Protein AF-A0A812CTC8-F1 (afdb_monomer)

Solvent-accessible surface area (backbone atoms only — not comparable to full-atom values): 14534 Å² total; per-residue (Å²): 87,67,47,78,73,48,78,62,61,72,60,51,33,52,57,35,31,70,71,44,44,51,48,52,54,47,42,40,74,77,42,95,53,76,57,67,51,60,51,46,35,49,44,57,45,42,65,71,74,38,80,86,65,84,64,58,61,77,61,90,59,53,68,77,74,47,63,86,86,38,80,58,50,50,64,77,79,64,77,86,55,58,88,81,50,91,48,70,45,55,47,51,48,43,54,50,51,54,37,49,36,60,76,50,72,71,51,62,34,60,45,81,42,51,91,49,71,69,41,53,62,62,32,35,43,35,36,21,44,85,89,63,47,72,41,54,38,80,81,71,50,78,71,92,69,82,89,72,99,52,76,69,60,54,55,56,48,46,51,49,48,45,24,71,75,67,75,45,68,67,49,41,31,35,43,40,77,35,38,72,91,45,40,47,81,42,82,33,79,91,76,74,40,80,41,77,44,70,36,41,67,57,51,34,51,51,56,52,41,43,74,72,62,28,50,74,38,79,43,49,60,90,71,63,55,77,73,79,56,33,47,58,49,49,50,44,55,70,56,56,71,67,81,69,132

InterPro domains:
  IPR013579 FAST kinase-like protein, subdomain 2 [PF08368] (36-136)
  IPR013584 RAP domain [PF08373] (178-235)
  IPR013584 RAP domain [PS51286] (173-236)
  IPR013584 RAP domain [SM00952] (175-237)

Foldseek 3Di:
DLLVLDDDLVVLLVCQPPVNVVVQVVCVVVHVDHCLLVLVLSQLSCVLSPVPRPHGHDDLCSVVPDDPPDPQFADFQDLPCLPVDPALQSVVVNVLVVLVCVVVVNAQQKDWACPPRSDNDTWIKWKAWPVLDGDHPVQQDDDCDDDDSDPLVSNVVSQVVCCVVVVIHIAIATEDEDEPVQWDWDADVVVNGTDTHGGSVVVSVVVSCVSSRHDYQYHYSVPQDDDPVNSVVCCCRSRVVPPDD

Structure (mmCIF, N/CA/C/O backbone):
data_AF-A0A812CTC8-F1
#
_entry.id   AF-A0A812CTC8-F1
#
loop_
_atom_site.group_PDB
_atom_site.id
_atom_site.type_symbol
_atom_site.label_atom_id
_atom_site.label_alt_id
_atom_site.label_comp_id
_atom_site.label_asym_id
_atom_site.label_entity_id
_atom_site.label_seq_id
_atom_site.pdbx_PDB_ins_code
_atom_site.Cartn_x
_atom_site.Cartn_y
_atom_site.Cartn_z
_atom_site.occupancy
_atom_site.B_iso_or_equiv
_atom_site.auth_seq_id
_atom_site.auth_comp_id
_atom_site.auth_asym_id
_atom_site.auth_atom_id
_atom_site.pdbx_PDB_model_num
ATOM 1 N N . MET A 1 1 ? 5.177 5.837 -15.139 1.00 77.88 1 MET A N 1
ATOM 2 C CA . MET A 1 1 ? 4.303 4.827 -15.772 1.00 77.88 1 MET A CA 1
ATOM 3 C C . MET A 1 1 ? 3.334 4.243 -14.757 1.00 77.88 1 MET A C 1
ATOM 5 O O . MET A 1 1 ? 2.180 4.653 -14.774 1.00 77.88 1 MET A O 1
ATOM 9 N N . SER A 1 2 ? 3.797 3.472 -13.767 1.00 84.50 2 SER A N 1
ATOM 10 C CA . SER A 1 2 ? 2.905 2.887 -12.748 1.00 84.50 2 SER A CA 1
ATOM 11 C C . SER A 1 2 ? 2.069 3.915 -11.974 1.00 84.50 2 SER A C 1
ATOM 13 O O . SER A 1 2 ? 0.887 3.700 -11.735 1.00 84.50 2 SER A O 1
ATOM 15 N N . PHE A 1 3 ? 2.650 5.081 -11.661 1.00 88.75 3 PHE A N 1
ATOM 16 C CA . PHE A 1 3 ? 1.981 6.152 -10.901 1.00 88.75 3 PHE A CA 1
ATOM 17 C C . PHE A 1 3 ? 0.711 6.708 -11.536 1.00 88.75 3 PHE A C 1
ATOM 19 O O . PHE A 1 3 ? -0.163 7.188 -10.824 1.00 88.75 3 PHE A O 1
ATOM 26 N N . ILE A 1 4 ? 0.614 6.616 -12.857 1.00 88.25 4 ILE A N 1
ATOM 27 C CA . ILE A 1 4 ? -0.530 7.086 -13.639 1.00 88.25 4 ILE A CA 1
ATOM 28 C C . ILE A 1 4 ? -1.333 5.919 -14.231 1.00 88.25 4 ILE A C 1
ATOM 30 O O . ILE A 1 4 ? -2.242 6.147 -15.015 1.00 88.25 4 ILE A O 1
ATOM 34 N N . GLY A 1 5 ? -0.997 4.671 -13.874 1.00 89.19 5 GLY A N 1
ATOM 35 C CA . GLY A 1 5 ? -1.674 3.473 -14.380 1.00 89.19 5 GLY A CA 1
ATOM 36 C C . GLY A 1 5 ? -1.477 3.224 -15.878 1.00 89.19 5 GLY A C 1
ATOM 37 O O . GLY A 1 5 ? -2.286 2.531 -16.484 1.00 89.19 5 GLY A O 1
ATOM 38 N N . LEU A 1 6 ? -0.430 3.793 -16.487 1.00 92.62 6 LEU A N 1
ATOM 39 C CA . LEU A 1 6 ? -0.135 3.607 -17.907 1.00 92.62 6 LEU A CA 1
ATOM 40 C C . LEU A 1 6 ? 1.042 2.659 -18.084 1.00 92.62 6 LEU A C 1
ATOM 42 O O . LEU A 1 6 ? 2.139 2.926 -17.584 1.00 92.62 6 LEU A O 1
ATOM 46 N N . TYR A 1 7 ? 0.804 1.596 -18.850 1.00 93.94 7 TYR A N 1
ATOM 47 C CA . TYR A 1 7 ? 1.735 0.496 -19.072 1.00 93.94 7 TYR A CA 1
ATOM 48 C C . TYR A 1 7 ? 1.893 0.204 -20.576 1.00 93.94 7 TYR A C 1
ATOM 50 O O . TYR A 1 7 ? 1.317 -0.755 -21.081 1.00 93.94 7 TYR A O 1
ATOM 58 N N . PRO A 1 8 ? 2.646 1.029 -21.329 1.00 94.50 8 PRO A N 1
ATOM 59 C CA . PRO A 1 8 ? 2.890 0.791 -22.747 1.00 94.50 8 PRO A CA 1
ATOM 60 C C . PRO A 1 8 ? 3.688 -0.501 -22.949 1.00 94.50 8 PRO A C 1
ATOM 62 O O . PRO A 1 8 ? 4.864 -0.578 -22.585 1.00 94.50 8 PRO A O 1
ATOM 65 N N . GLU A 1 9 ? 3.059 -1.500 -23.565 1.00 93.31 9 GLU A N 1
ATOM 66 C CA . GLU A 1 9 ? 3.598 -2.858 -23.703 1.00 93.31 9 GLU A CA 1
ATOM 67 C C . GLU A 1 9 ? 4.992 -2.889 -24.338 1.00 93.31 9 GLU A C 1
ATOM 69 O O . GLU A 1 9 ? 5.910 -3.494 -23.788 1.00 93.31 9 GLU A O 1
ATOM 74 N N . LYS A 1 10 ? 5.187 -2.164 -25.448 1.00 93.88 10 LYS A N 1
ATOM 75 C CA . LYS A 1 10 ? 6.482 -2.095 -26.148 1.00 93.88 10 LYS A CA 1
ATOM 76 C C . LYS A 1 10 ? 7.607 -1.593 -25.244 1.00 93.88 10 LYS A C 1
ATOM 78 O O . LYS A 1 10 ? 8.720 -2.106 -25.301 1.00 93.88 10 LYS A O 1
ATOM 83 N N . LEU A 1 11 ? 7.319 -0.594 -24.410 1.00 94.62 11 LEU A N 1
ATOM 84 C CA . LEU A 1 11 ? 8.314 -0.000 -23.523 1.00 94.62 11 LEU A CA 1
ATOM 85 C C . LEU A 1 11 ? 8.619 -0.925 -22.342 1.00 94.62 11 LEU A C 1
ATOM 87 O O . LEU A 1 11 ? 9.779 -1.093 -21.987 1.00 94.62 11 LEU A O 1
ATOM 91 N N . ILE A 1 12 ? 7.596 -1.557 -21.766 1.00 95.12 12 ILE A N 1
ATOM 92 C CA . ILE A 1 12 ? 7.762 -2.526 -20.674 1.00 95.12 12 ILE A CA 1
ATOM 93 C C . ILE A 1 12 ? 8.559 -3.739 -21.149 1.00 95.12 12 ILE A C 1
ATOM 95 O O . ILE A 1 12 ? 9.533 -4.120 -20.501 1.00 95.12 12 ILE A O 1
ATOM 99 N N . SER A 1 13 ? 8.194 -4.289 -22.309 1.00 95.00 13 SER 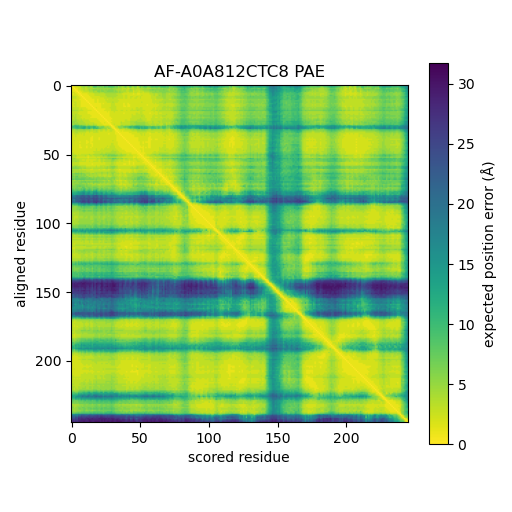A N 1
ATOM 100 C CA . SER A 1 13 ? 8.914 -5.397 -22.933 1.00 95.00 13 SER A CA 1
ATOM 101 C C . SER A 1 13 ? 10.375 -5.032 -23.169 1.00 95.00 13 SER A C 1
ATOM 103 O O . SER A 1 13 ? 11.256 -5.801 -22.794 1.00 95.00 13 SER A O 1
ATOM 105 N N . HIS A 1 14 ? 10.652 -3.832 -23.684 1.00 95.56 14 HIS A N 1
ATOM 106 C CA . HIS A 1 14 ? 12.022 -3.369 -23.871 1.00 95.56 14 HIS A CA 1
ATOM 107 C C . HIS A 1 14 ? 12.800 -3.215 -22.552 1.00 95.56 14 HIS A C 1
ATOM 109 O O . HIS A 1 14 ? 13.967 -3.597 -22.491 1.00 95.56 14 HIS A O 1
ATOM 115 N N . ILE A 1 15 ? 12.175 -2.699 -21.486 1.00 95.81 15 ILE A N 1
ATOM 116 C CA . ILE A 1 15 ? 12.818 -2.529 -20.169 1.00 95.81 15 ILE A CA 1
ATOM 117 C C . ILE A 1 15 ? 13.252 -3.878 -19.580 1.00 95.81 15 ILE A C 1
ATOM 119 O O . ILE A 1 15 ? 14.353 -3.977 -19.037 1.00 95.81 15 ILE A O 1
ATOM 123 N N . PHE A 1 16 ? 12.412 -4.909 -19.694 1.00 95.88 16 PHE A N 1
ATOM 124 C CA . PHE A 1 16 ? 12.681 -6.234 -19.124 1.00 95.88 16 PHE A CA 1
ATOM 125 C C . PHE A 1 16 ? 13.427 -7.190 -20.065 1.00 95.88 16 PHE A C 1
ATOM 127 O O . PHE A 1 16 ? 13.664 -8.342 -19.700 1.00 95.88 16 PHE A O 1
ATOM 134 N N . GLN A 1 17 ? 13.836 -6.740 -21.254 1.00 95.50 17 GLN A N 1
ATOM 135 C CA . GLN A 1 17 ? 14.710 -7.533 -22.117 1.00 95.50 17 GLN A CA 1
ATOM 136 C C . GLN A 1 17 ? 16.055 -7.810 -21.421 1.00 95.50 17 GLN A C 1
ATOM 138 O O . GLN A 1 17 ? 16.636 -6.895 -20.829 1.00 95.50 17 GLN A O 1
ATOM 143 N N . PRO A 1 18 ? 16.615 -9.031 -21.539 1.00 94.56 18 PRO A N 1
ATOM 144 C CA . PRO A 1 18 ? 17.891 -9.379 -20.907 1.00 94.56 18 PRO A CA 1
ATOM 145 C C . PRO A 1 18 ? 19.047 -8.432 -21.266 1.00 94.56 18 PRO A C 1
ATOM 147 O O . PRO A 1 18 ? 19.878 -8.115 -20.418 1.00 94.56 18 PRO A O 1
ATOM 150 N N . THR A 1 19 ? 19.079 -7.935 -22.505 1.00 95.56 19 THR A N 1
ATOM 151 C CA . THR A 1 19 ? 20.074 -6.965 -22.993 1.00 95.56 19 THR A CA 1
ATOM 152 C C . THR A 1 19 ? 19.971 -5.612 -22.280 1.00 95.56 19 THR A C 1
ATOM 154 O O . THR A 1 19 ? 20.986 -5.026 -21.889 1.00 95.56 19 THR A O 1
ATOM 157 N N . THR A 1 20 ? 18.750 -5.127 -22.056 1.00 95.56 20 THR A N 1
ATOM 158 C CA . THR A 1 20 ? 18.480 -3.883 -21.325 1.00 95.56 20 THR A CA 1
ATOM 159 C C . THR A 1 20 ? 18.790 -4.039 -19.837 1.00 95.56 20 THR A C 1
ATOM 161 O O . THR A 1 20 ? 19.457 -3.184 -19.254 1.00 95.56 20 THR A O 1
ATOM 164 N N . LEU A 1 21 ? 18.404 -5.165 -19.227 1.00 95.00 21 LEU A N 1
ATOM 165 C CA . LEU A 1 21 ? 18.737 -5.476 -17.832 1.00 95.00 21 LEU A CA 1
ATOM 166 C C . LEU A 1 21 ? 20.254 -5.542 -17.600 1.00 95.00 21 LEU A C 1
ATOM 168 O O . LEU A 1 21 ? 20.752 -4.948 -16.643 1.00 95.00 21 LEU A O 1
ATOM 172 N N . ALA A 1 22 ? 21.006 -6.165 -18.513 1.00 93.88 22 ALA A N 1
ATOM 173 C CA . ALA A 1 22 ? 22.469 -6.184 -18.455 1.00 93.88 22 ALA A CA 1
ATOM 174 C C . ALA A 1 22 ? 23.075 -4.770 -18.538 1.00 93.88 22 ALA A C 1
ATOM 176 O O . ALA A 1 22 ? 24.087 -4.480 -17.893 1.00 93.88 22 ALA A O 1
ATOM 177 N N . SER A 1 23 ? 22.433 -3.869 -19.287 1.00 93.75 23 SER A N 1
ATOM 178 C CA . SER A 1 23 ? 22.836 -2.464 -19.379 1.00 93.75 23 SER A CA 1
ATOM 179 C C . SER A 1 23 ? 22.589 -1.718 -18.062 1.00 93.75 23 SER A C 1
ATOM 181 O O . SER A 1 23 ? 23.467 -0.979 -17.619 1.00 93.75 23 SER A O 1
ATOM 183 N N . PHE A 1 24 ? 21.464 -1.960 -17.377 1.00 93.44 24 PHE A N 1
ATOM 184 C CA . PHE A 1 24 ? 21.232 -1.429 -16.025 1.00 93.44 24 PHE A CA 1
ATOM 185 C C . PHE A 1 24 ? 22.253 -1.955 -15.009 1.00 93.44 24 PHE A C 1
ATOM 187 O O . PHE A 1 24 ? 22.745 -1.186 -14.184 1.00 93.44 24 PHE A O 1
ATOM 194 N N . ASP A 1 25 ? 22.630 -3.232 -15.090 1.00 91.38 25 ASP A N 1
ATOM 195 C CA . ASP A 1 25 ? 23.678 -3.794 -14.235 1.00 91.38 25 ASP A CA 1
ATOM 196 C C . ASP A 1 25 ? 25.059 -3.189 -14.512 1.00 91.38 25 ASP A C 1
ATOM 198 O O . ASP A 1 25 ? 25.821 -2.931 -13.576 1.00 91.38 25 ASP A O 1
ATOM 202 N N . SER A 1 26 ? 25.384 -2.937 -15.782 1.00 92.12 26 SER A N 1
ATOM 203 C CA . SER A 1 26 ? 26.605 -2.227 -16.174 1.00 92.12 26 SER A CA 1
ATOM 204 C C . SER A 1 26 ? 26.608 -0.797 -15.632 1.00 92.12 26 SER A C 1
ATOM 206 O O . SER A 1 26 ? 27.579 -0.384 -14.996 1.00 92.12 26 SER A O 1
ATOM 208 N N . LEU A 1 27 ? 25.500 -0.062 -15.787 1.00 92.50 27 LEU A N 1
ATOM 209 C CA . LEU A 1 27 ? 25.344 1.282 -15.226 1.00 92.50 27 LEU A CA 1
ATOM 210 C C . LEU A 1 27 ? 25.495 1.275 -13.706 1.00 92.50 27 LEU A C 1
ATOM 212 O O . LEU A 1 27 ? 26.193 2.130 -13.177 1.00 92.50 27 LEU A O 1
ATOM 216 N N . ARG A 1 28 ? 24.932 0.295 -13.001 1.00 90.81 28 ARG A N 1
ATOM 217 C CA . ARG A 1 28 ? 25.082 0.176 -11.544 1.00 90.81 28 ARG A CA 1
ATOM 218 C C . ARG A 1 28 ? 26.525 -0.060 -11.099 1.00 90.81 28 ARG A C 1
ATOM 220 O O . ARG A 1 28 ? 26.914 0.387 -10.026 1.00 90.81 28 ARG A O 1
ATOM 227 N N . LYS A 1 29 ? 27.316 -0.794 -11.886 1.00 89.38 29 LYS A N 1
ATOM 228 C CA . LYS A 1 29 ? 28.733 -1.062 -11.583 1.00 89.38 29 LYS A CA 1
ATOM 229 C C . LYS A 1 29 ? 29.633 0.122 -11.934 1.00 89.38 29 LYS A C 1
ATOM 231 O O . LYS A 1 29 ? 30.581 0.397 -11.208 1.00 89.38 29 LYS A O 1
ATOM 236 N N . ASN A 1 30 ? 29.328 0.802 -13.038 1.00 91.75 30 ASN A N 1
ATOM 237 C CA . ASN A 1 30 ? 30.173 1.846 -13.620 1.00 91.75 30 ASN A CA 1
ATOM 238 C C . ASN A 1 30 ? 29.746 3.271 -13.222 1.00 91.75 30 ASN A C 1
ATOM 240 O O . ASN A 1 30 ? 30.480 4.226 -13.460 1.00 91.75 30 ASN A O 1
ATOM 244 N N . SER A 1 31 ? 28.566 3.434 -12.622 1.00 87.56 31 SER A N 1
ATOM 245 C CA . SER A 1 31 ? 28.008 4.708 -12.164 1.00 87.56 31 SER A CA 1
ATOM 246 C C . SER A 1 31 ? 27.388 4.562 -10.770 1.00 87.56 31 SER A C 1
ATOM 248 O O . SER A 1 31 ? 27.270 3.463 -10.238 1.00 87.56 31 SER A O 1
ATOM 250 N N . ARG A 1 32 ? 26.955 5.675 -10.167 1.00 84.06 32 ARG A N 1
ATOM 251 C CA . ARG A 1 32 ? 26.218 5.670 -8.887 1.00 84.06 32 ARG A CA 1
ATOM 252 C C . ARG A 1 32 ? 24.705 5.453 -9.052 1.00 84.06 32 ARG A C 1
ATOM 254 O O . ARG A 1 32 ? 23.963 5.681 -8.102 1.00 84.06 32 ARG A O 1
ATOM 261 N N . LEU A 1 33 ? 24.237 5.078 -10.245 1.00 89.00 33 LEU A N 1
ATOM 262 C CA . LEU A 1 33 ? 22.815 4.888 -10.532 1.00 89.00 33 LEU A CA 1
ATOM 263 C C . LEU A 1 33 ? 22.393 3.448 -10.234 1.00 89.00 33 LEU A C 1
ATOM 265 O O . LEU A 1 33 ? 22.914 2.510 -10.830 1.00 89.00 33 LEU A O 1
ATOM 269 N N . ASP A 1 34 ? 21.416 3.278 -9.349 1.00 90.25 34 ASP A N 1
ATOM 270 C CA . ASP A 1 34 ? 20.831 1.980 -9.023 1.00 90.25 34 ASP A CA 1
ATOM 271 C C . ASP A 1 34 ? 19.323 2.018 -9.270 1.00 90.25 34 ASP A C 1
ATOM 273 O O . ASP A 1 34 ? 18.598 2.728 -8.584 1.00 90.25 34 ASP A O 1
ATOM 277 N N . PHE A 1 35 ? 18.865 1.257 -10.265 1.00 92.38 35 PHE A N 1
ATOM 278 C CA . PHE A 1 35 ? 17.455 1.189 -10.658 1.00 92.38 35 PHE A CA 1
ATOM 279 C C . PHE A 1 35 ? 16.739 -0.042 -10.102 1.00 92.38 35 PHE A C 1
ATOM 281 O O . PHE A 1 35 ? 15.612 -0.336 -10.501 1.00 92.38 35 PHE A O 1
ATOM 288 N N . ARG A 1 36 ? 17.372 -0.824 -9.216 1.00 92.88 36 ARG A N 1
ATOM 289 C CA . ARG A 1 36 ? 16.789 -2.090 -8.744 1.00 92.88 36 ARG A CA 1
ATOM 290 C C . ARG A 1 36 ? 15.439 -1.891 -8.061 1.00 92.88 36 ARG A C 1
ATOM 292 O O . ARG A 1 36 ? 14.550 -2.723 -8.230 1.00 92.88 36 ARG A O 1
ATOM 299 N N . ARG A 1 37 ? 15.271 -0.791 -7.323 1.00 92.50 37 ARG A N 1
ATOM 300 C CA . ARG A 1 37 ? 14.004 -0.448 -6.665 1.00 92.50 37 ARG A CA 1
ATOM 301 C C . ARG A 1 37 ? 12.917 -0.131 -7.691 1.00 92.50 37 ARG A C 1
ATOM 303 O O . ARG A 1 37 ? 11.824 -0.679 -7.605 1.00 92.50 37 ARG A O 1
ATOM 310 N N . GLU A 1 38 ? 13.220 0.718 -8.664 1.00 93.12 38 GLU A N 1
ATOM 311 C CA . GLU A 1 38 ? 12.293 1.156 -9.709 1.00 93.12 38 GLU A CA 1
ATOM 312 C C . GLU A 1 38 ? 11.899 -0.009 -10.621 1.00 93.12 38 GLU A C 1
ATOM 314 O O . GLU A 1 38 ? 10.721 -0.163 -10.945 1.00 93.12 38 GLU A O 1
ATOM 319 N N . LEU A 1 39 ? 12.864 -0.860 -10.982 1.00 95.00 39 LEU A N 1
ATOM 320 C CA . LEU A 1 39 ? 12.635 -2.076 -11.760 1.00 95.00 39 LEU A CA 1
ATOM 321 C C . LEU A 1 39 ? 11.732 -3.050 -11.008 1.00 95.00 39 LEU A C 1
ATOM 323 O O . LEU A 1 39 ? 10.782 -3.566 -11.592 1.00 95.00 39 LEU A O 1
ATOM 327 N N . PHE A 1 40 ? 11.987 -3.275 -9.716 1.00 94.88 40 PHE A N 1
ATOM 328 C CA . PHE A 1 40 ? 11.139 -4.139 -8.899 1.00 94.88 40 PHE A CA 1
ATOM 329 C C . PHE A 1 40 ? 9.725 -3.584 -8.766 1.00 94.88 40 PHE A C 1
ATOM 331 O O . PHE A 1 40 ? 8.748 -4.303 -8.961 1.00 94.88 40 PHE A O 1
ATOM 338 N N . GLN A 1 41 ? 9.606 -2.281 -8.521 1.00 93.88 41 GLN A N 1
ATOM 339 C CA . GLN A 1 41 ? 8.315 -1.619 -8.446 1.00 93.88 41 GLN A CA 1
ATOM 340 C C . GLN A 1 41 ? 7.539 -1.727 -9.760 1.00 93.88 41 GLN A C 1
ATOM 342 O O . GLN A 1 41 ? 6.334 -1.986 -9.734 1.00 93.88 41 GLN A O 1
ATOM 347 N N . LEU A 1 42 ? 8.205 -1.550 -10.903 1.00 95.19 42 LEU A N 1
ATOM 348 C CA . LEU A 1 42 ? 7.585 -1.730 -12.212 1.00 95.19 42 LEU A CA 1
ATOM 349 C C . LEU A 1 42 ? 7.171 -3.189 -12.433 1.00 95.19 42 LEU A C 1
ATOM 351 O O . LEU A 1 42 ? 6.040 -3.413 -12.848 1.00 95.19 42 LEU A O 1
ATOM 355 N N . ASN A 1 43 ? 8.035 -4.155 -12.111 1.00 95.44 43 ASN A N 1
ATOM 356 C CA . ASN A 1 43 ? 7.774 -5.589 -12.270 1.00 95.44 43 ASN A CA 1
ATOM 357 C C . ASN A 1 43 ? 6.504 -6.013 -11.531 1.00 95.44 43 ASN A C 1
ATOM 359 O O . ASN A 1 43 ? 5.582 -6.547 -12.146 1.00 95.44 43 ASN A O 1
ATOM 363 N N . GLU A 1 44 ? 6.424 -5.705 -10.236 1.00 94.31 44 GLU A N 1
ATOM 364 C CA . GLU A 1 44 ? 5.256 -6.044 -9.418 1.00 94.31 44 GLU A CA 1
ATOM 365 C C . GLU A 1 44 ? 4.001 -5.299 -9.878 1.00 94.31 44 GLU A C 1
ATOM 367 O O . GLU A 1 44 ? 2.905 -5.860 -9.890 1.00 94.31 44 GLU A O 1
ATOM 372 N N . SER A 1 45 ? 4.153 -4.043 -10.309 1.00 94.88 45 SER A N 1
ATOM 373 C CA . SER A 1 45 ? 3.026 -3.265 -10.822 1.00 94.88 45 SER A CA 1
ATOM 374 C C . SER A 1 45 ? 2.468 -3.848 -12.120 1.00 94.88 45 SER A C 1
ATOM 376 O O . SER A 1 45 ? 1.254 -3.931 -12.256 1.00 94.88 45 SER A O 1
ATOM 378 N N . VAL A 1 46 ? 3.320 -4.281 -13.056 1.00 95.12 46 VAL A N 1
ATOM 379 C CA . VAL A 1 46 ? 2.882 -4.904 -14.317 1.00 95.12 46 VAL A CA 1
ATOM 380 C C . VAL A 1 46 ? 2.221 -6.251 -14.045 1.00 95.12 46 VAL A C 1
ATOM 382 O O . VAL A 1 46 ? 1.128 -6.483 -14.547 1.00 95.12 46 VAL A O 1
ATOM 385 N N . ARG A 1 47 ? 2.813 -7.097 -13.187 1.00 93.25 47 ARG A N 1
ATOM 386 C CA . ARG A 1 47 ? 2.223 -8.394 -12.801 1.00 93.25 47 ARG A CA 1
ATOM 387 C C . ARG A 1 47 ? 0.813 -8.250 -12.232 1.00 93.25 47 ARG A C 1
ATOM 389 O O . ARG A 1 47 ? -0.041 -9.092 -12.482 1.00 93.25 47 ARG A O 1
ATOM 396 N N . LEU A 1 48 ? 0.577 -7.195 -11.455 1.00 93.19 48 LEU A N 1
ATOM 397 C CA . LEU A 1 48 ? -0.706 -6.962 -10.802 1.00 93.19 48 LEU A CA 1
ATOM 398 C C . LEU A 1 48 ? -1.703 -6.197 -11.681 1.00 93.19 48 LEU A C 1
ATOM 400 O O . LEU A 1 48 ? -2.909 -6.433 -11.611 1.00 93.19 48 LEU A O 1
ATOM 404 N N . GLU A 1 49 ? -1.234 -5.225 -12.462 1.00 93.69 49 GLU A N 1
ATOM 405 C CA . GLU A 1 49 ? -2.114 -4.317 -13.194 1.00 93.69 49 GLU A CA 1
ATOM 406 C C . GLU A 1 49 ? -2.364 -4.725 -14.647 1.00 93.69 49 GLU A C 1
ATOM 408 O O . GLU A 1 49 ? -3.395 -4.311 -15.183 1.00 93.6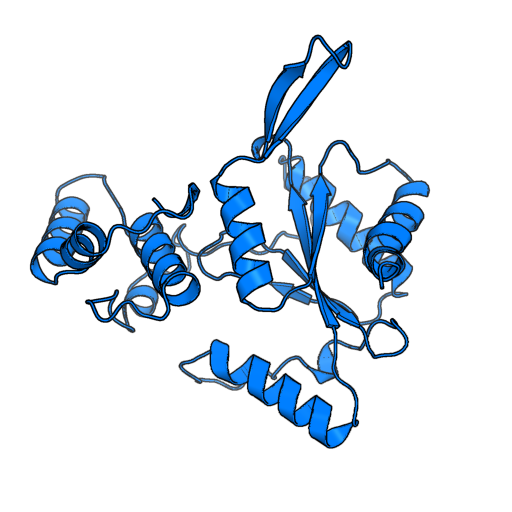9 49 GLU A O 1
ATOM 413 N N . CYS A 1 50 ? -1.495 -5.552 -15.234 1.00 93.69 50 CYS A N 1
ATOM 414 C CA . CYS A 1 50 ? -1.528 -5.996 -16.627 1.00 93.69 50 CYS A CA 1
ATOM 415 C C . CYS A 1 50 ? -1.520 -7.536 -16.709 1.00 93.69 50 CYS A C 1
ATOM 417 O O . CYS A 1 50 ? -0.491 -8.117 -17.055 1.00 93.69 50 CYS A O 1
ATOM 419 N N . PRO A 1 51 ? -2.644 -8.210 -16.400 1.00 91.06 51 PRO A N 1
ATOM 420 C CA . PRO A 1 51 ? -2.715 -9.675 -16.419 1.00 91.06 51 PRO A CA 1
ATOM 421 C C . PRO A 1 51 ? -2.458 -10.276 -17.809 1.00 91.06 51 PRO A C 1
ATOM 423 O O . PRO A 1 51 ? -1.953 -11.388 -17.903 1.00 91.06 51 PRO A O 1
ATOM 426 N N . ASP A 1 52 ? -2.745 -9.525 -18.874 1.00 92.94 52 ASP A N 1
ATOM 427 C CA . ASP A 1 52 ? -2.588 -9.975 -20.263 1.00 92.94 52 ASP A CA 1
ATOM 428 C C . ASP A 1 52 ? -1.168 -9.765 -20.823 1.00 92.94 52 ASP A C 1
ATOM 430 O O . ASP A 1 52 ? -0.894 -10.089 -21.980 1.00 92.94 52 ASP A O 1
ATOM 434 N N . TYR A 1 53 ? -0.252 -9.181 -20.042 1.00 94.38 53 TYR A N 1
ATOM 435 C CA . TYR A 1 53 ? 1.114 -8.934 -20.497 1.00 94.38 53 TYR A CA 1
ATOM 436 C C . TYR A 1 53 ? 1.924 -10.239 -20.527 1.00 94.38 53 TYR A C 1
ATOM 438 O O . TYR A 1 53 ? 2.200 -10.842 -19.492 1.00 94.38 53 TYR A O 1
ATOM 446 N N . ASN A 1 54 ? 2.371 -10.621 -21.726 1.00 92.56 54 ASN A N 1
ATOM 447 C CA . ASN A 1 54 ? 3.094 -11.873 -21.986 1.00 92.56 54 ASN A CA 1
ATOM 448 C C . ASN A 1 54 ? 4.604 -11.678 -22.229 1.00 92.56 54 ASN A C 1
ATOM 450 O O . ASN A 1 54 ? 5.282 -12.580 -22.721 1.00 92.56 54 ASN A O 1
ATOM 454 N N . GLY A 1 55 ? 5.135 -10.485 -21.954 1.00 92.56 55 GLY A N 1
ATOM 455 C CA . GLY A 1 55 ? 6.551 -10.186 -22.159 1.00 92.56 55 GLY A CA 1
ATOM 456 C C . GLY A 1 55 ? 7.450 -10.647 -21.008 1.00 92.56 55 GLY A C 1
ATOM 457 O O . GLY A 1 55 ? 7.025 -11.301 -20.058 1.00 92.56 55 GLY A O 1
ATOM 458 N N . CYS A 1 56 ? 8.728 -10.272 -21.081 1.00 93.31 56 CYS A N 1
ATOM 459 C CA . CYS A 1 56 ? 9.703 -10.591 -20.040 1.00 93.31 56 CYS A CA 1
ATOM 460 C C . CYS A 1 56 ? 9.410 -9.847 -18.727 1.00 93.31 56 CYS A C 1
ATOM 462 O O . CYS A 1 56 ? 8.867 -8.738 -18.731 1.00 93.31 56 CYS A O 1
ATOM 464 N N . PHE A 1 57 ? 9.848 -10.452 -17.623 1.00 94.94 57 PHE A N 1
ATOM 465 C CA . PHE A 1 57 ? 9.816 -9.917 -16.262 1.00 94.94 57 PHE A CA 1
ATOM 466 C C . PHE A 1 57 ? 11.209 -10.002 -15.629 1.00 94.94 57 PHE A C 1
ATOM 468 O O . PHE A 1 57 ? 12.134 -10.578 -16.208 1.00 94.94 57 PHE A O 1
ATOM 475 N N . LEU A 1 58 ? 11.362 -9.454 -14.421 1.00 94.62 58 LEU A N 1
ATOM 476 C CA . LEU A 1 58 ? 12.569 -9.687 -13.633 1.00 94.62 58 LEU A CA 1
ATOM 477 C C . LEU A 1 58 ? 12.730 -11.181 -13.296 1.00 94.62 58 LEU A C 1
ATOM 479 O O . LEU A 1 58 ? 11.727 -11.847 -13.028 1.00 94.62 58 LEU A O 1
ATOM 483 N N . PRO A 1 59 ? 13.976 -11.691 -13.251 1.00 91.88 59 PRO A N 1
ATOM 484 C CA . PRO A 1 59 ? 14.259 -13.057 -12.816 1.00 91.88 59 PRO A CA 1
ATOM 485 C C . PRO A 1 59 ? 13.766 -13.338 -11.390 1.00 91.88 59 PRO A C 1
ATOM 487 O O . PRO A 1 59 ? 13.892 -12.488 -10.509 1.00 91.88 59 PRO A O 1
ATOM 490 N N . ASP A 1 60 ? 13.313 -14.562 -11.112 1.00 87.75 60 ASP A N 1
ATOM 491 C CA . ASP A 1 60 ? 12.773 -14.930 -9.788 1.00 87.75 60 ASP A CA 1
ATOM 492 C C . ASP A 1 60 ? 13.821 -14.862 -8.659 1.00 87.75 60 ASP A C 1
ATOM 494 O O . ASP A 1 60 ? 13.507 -14.678 -7.481 1.00 87.75 60 ASP A O 1
ATOM 498 N N . ASN A 1 61 ? 15.107 -14.963 -9.003 1.00 88.25 61 ASN A N 1
ATOM 499 C CA . ASN A 1 61 ? 16.216 -14.804 -8.063 1.00 88.25 61 ASN A CA 1
ATOM 500 C C . ASN A 1 61 ? 16.642 -13.338 -7.852 1.00 88.25 61 ASN A C 1
ATOM 502 O O . ASN A 1 61 ? 17.565 -13.092 -7.071 1.00 88.25 61 ASN A O 1
ATOM 506 N N . PHE A 1 62 ? 15.978 -12.367 -8.490 1.00 90.56 62 PHE A N 1
ATOM 507 C CA . PHE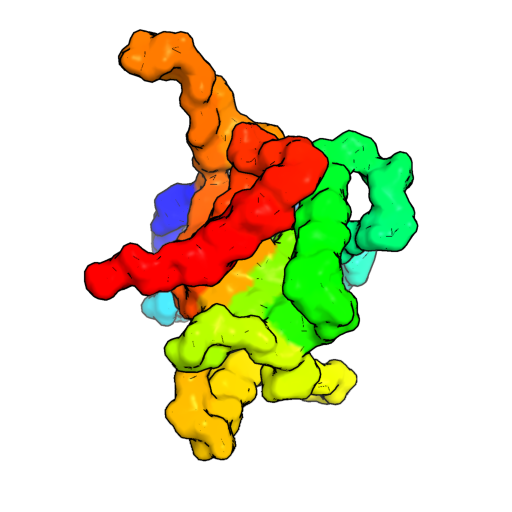 A 1 62 ? 16.331 -10.949 -8.415 1.00 90.56 62 PHE A CA 1
ATOM 508 C C . PHE A 1 62 ? 16.414 -10.461 -6.965 1.00 90.56 62 PHE A C 1
ATOM 510 O O . PHE A 1 62 ? 17.460 -9.974 -6.544 1.00 90.56 62 PHE A O 1
ATOM 517 N N . LEU A 1 63 ? 15.372 -10.682 -6.155 1.00 88.38 63 LEU A N 1
ATOM 518 C CA . LEU A 1 63 ? 15.385 -10.285 -4.741 1.00 88.38 63 LEU A CA 1
ATOM 519 C C . LEU A 1 63 ? 16.393 -11.086 -3.908 1.00 88.38 63 LEU A C 1
ATOM 521 O O . LEU A 1 63 ? 17.008 -10.527 -3.002 1.00 88.38 63 LEU A O 1
ATOM 525 N N . LYS A 1 64 ? 16.602 -12.373 -4.230 1.00 89.62 64 LYS A N 1
ATOM 526 C CA . LYS A 1 64 ? 17.578 -13.242 -3.543 1.00 89.62 64 LYS A CA 1
ATOM 527 C C . LYS A 1 64 ? 19.015 -12.720 -3.722 1.00 89.62 64 LYS A C 1
ATOM 529 O O . LYS A 1 64 ? 19.851 -12.936 -2.850 1.00 89.62 64 LYS A O 1
ATOM 534 N N . SER A 1 65 ? 19.291 -12.005 -4.817 1.00 87.19 65 SER A N 1
ATOM 535 C CA . SER A 1 65 ? 20.598 -11.393 -5.106 1.00 87.19 65 SER A CA 1
ATOM 536 C C . SER A 1 65 ? 20.867 -10.078 -4.357 1.00 87.19 65 SER A C 1
ATOM 538 O O . SER A 1 65 ? 21.989 -9.565 -4.381 1.00 87.19 65 SER A O 1
ATOM 540 N N . ILE A 1 66 ? 19.855 -9.508 -3.696 1.00 88.50 66 ILE A N 1
ATOM 541 C CA . ILE A 1 66 ? 19.945 -8.201 -3.046 1.00 88.50 66 ILE A CA 1
ATOM 542 C C . ILE A 1 66 ? 20.110 -8.381 -1.534 1.00 88.50 66 ILE A C 1
ATOM 544 O O . ILE A 1 66 ? 19.429 -9.180 -0.896 1.00 88.50 66 ILE A O 1
ATOM 548 N N . SER A 1 67 ? 21.014 -7.600 -0.936 1.00 87.44 67 SER A N 1
ATOM 549 C CA . SER A 1 67 ? 21.192 -7.577 0.519 1.00 87.44 67 SER A CA 1
ATOM 550 C C . SER A 1 67 ? 19.893 -7.198 1.233 1.00 87.44 67 SER A C 1
ATOM 552 O O . SER A 1 67 ? 19.235 -6.234 0.851 1.00 87.44 67 SER A O 1
ATOM 554 N N . LYS A 1 68 ? 19.565 -7.883 2.334 1.00 85.19 68 LYS A N 1
ATOM 555 C CA . LYS A 1 68 ? 18.371 -7.592 3.152 1.00 85.19 68 LYS A CA 1
ATOM 556 C C . LYS A 1 68 ? 18.332 -6.163 3.710 1.00 85.19 68 LYS A C 1
ATOM 558 O O . LYS A 1 68 ? 17.263 -5.667 4.036 1.00 85.19 68 LYS A O 1
ATOM 563 N N . ASN A 1 69 ? 19.484 -5.496 3.803 1.00 83.25 69 ASN A N 1
ATOM 564 C CA . ASN A 1 69 ? 19.588 -4.110 4.268 1.00 83.25 69 ASN A CA 1
ATOM 565 C C . ASN A 1 69 ? 19.375 -3.073 3.155 1.00 83.25 69 ASN A C 1
ATOM 567 O O . ASN A 1 69 ? 19.415 -1.873 3.429 1.00 83.25 69 ASN A O 1
ATOM 571 N N . HIS A 1 70 ? 19.205 -3.521 1.911 1.00 87.25 70 HIS A N 1
ATOM 572 C CA . HIS A 1 70 ? 19.004 -2.659 0.757 1.00 87.25 70 HIS A CA 1
ATOM 573 C C . HIS A 1 70 ? 17.681 -1.897 0.856 1.00 87.25 70 HIS A C 1
ATOM 575 O O . HIS A 1 70 ? 16.679 -2.437 1.318 1.00 87.25 70 HIS A O 1
ATOM 581 N N . GLU A 1 71 ? 17.657 -0.666 0.348 1.00 83.81 71 GLU A N 1
ATOM 582 C CA . GLU A 1 71 ? 16.490 0.222 0.417 1.00 83.81 71 GLU A CA 1
ATOM 583 C C . GLU A 1 71 ? 15.243 -0.320 -0.290 1.00 83.81 71 GLU A C 1
ATOM 585 O O . GLU A 1 71 ? 14.137 0.117 -0.008 1.00 83.81 71 GLU A O 1
ATOM 590 N N . ILE A 1 72 ? 15.392 -1.290 -1.190 1.00 87.00 72 ILE A N 1
ATOM 591 C CA . ILE A 1 72 ? 14.259 -1.978 -1.831 1.00 87.00 72 ILE A CA 1
ATOM 592 C C . ILE A 1 72 ? 13.325 -2.622 -0.798 1.00 87.00 72 ILE A C 1
ATOM 594 O O . ILE A 1 72 ? 12.120 -2.689 -1.020 1.00 87.00 72 ILE A O 1
ATOM 598 N N . PHE A 1 73 ? 13.879 -3.065 0.334 1.00 85.81 73 PHE A N 1
ATOM 599 C CA . PHE A 1 73 ? 13.127 -3.662 1.420 1.00 85.81 73 PHE A CA 1
ATOM 600 C C . PHE A 1 73 ? 12.695 -2.571 2.399 1.00 85.81 73 PHE A C 1
ATOM 602 O O . PHE A 1 73 ? 13.515 -1.817 2.931 1.00 85.81 73 PHE A O 1
ATOM 609 N N . GLY A 1 74 ? 11.389 -2.499 2.652 1.00 81.88 74 GLY A N 1
ATOM 610 C CA . GLY A 1 74 ? 10.853 -1.665 3.717 1.00 81.88 74 GLY A CA 1
ATOM 611 C C . GLY A 1 74 ? 11.310 -2.149 5.095 1.00 81.88 74 GLY A C 1
ATOM 612 O O . GLY A 1 74 ? 11.654 -3.314 5.294 1.00 81.88 74 GLY A O 1
ATOM 613 N N . ARG A 1 75 ? 11.285 -1.246 6.077 1.00 83.19 75 ARG A N 1
ATOM 614 C CA . ARG A 1 75 ? 11.506 -1.586 7.489 1.00 83.19 75 ARG A CA 1
ATOM 615 C C . ARG A 1 75 ? 10.208 -1.413 8.251 1.00 83.19 75 ARG A C 1
ATOM 617 O O . ARG A 1 75 ? 9.527 -0.402 8.079 1.00 83.19 75 ARG A O 1
ATOM 624 N N . LEU A 1 76 ? 9.853 -2.411 9.057 1.00 82.75 76 LEU A N 1
ATOM 625 C CA . LEU A 1 76 ? 8.675 -2.306 9.906 1.00 82.75 76 LEU A CA 1
ATOM 626 C C . LEU A 1 76 ? 8.856 -1.128 10.877 1.00 82.75 76 LEU A C 1
ATOM 628 O O . LEU A 1 76 ? 9.958 -0.954 11.406 1.00 82.75 76 LEU A O 1
ATOM 632 N N . PRO A 1 77 ? 7.811 -0.313 11.103 1.00 77.50 77 PRO A N 1
ATOM 633 C CA . PRO A 1 77 ? 7.866 0.754 12.091 1.00 77.50 77 PRO A CA 1
ATOM 634 C C . PRO A 1 77 ? 8.189 0.187 13.475 1.00 77.50 77 PRO A C 1
ATOM 636 O O . PRO A 1 77 ? 7.614 -0.824 13.882 1.00 77.50 77 PRO A O 1
ATOM 639 N N . ASP A 1 78 ? 9.085 0.846 14.210 1.00 73.94 78 ASP A N 1
ATOM 640 C CA . ASP A 1 78 ? 9.320 0.491 15.604 1.00 73.94 78 ASP A CA 1
ATOM 641 C C . ASP A 1 78 ? 8.155 0.997 16.463 1.00 73.94 78 ASP A C 1
ATOM 643 O O . ASP A 1 78 ? 8.031 2.184 16.759 1.00 73.94 78 ASP A O 1
ATOM 647 N N . VAL A 1 79 ? 7.285 0.067 16.850 1.00 70.38 79 VAL A N 1
ATOM 648 C CA . VAL A 1 79 ? 6.128 0.336 17.712 1.00 70.38 79 VAL A CA 1
ATOM 649 C C . VAL A 1 79 ? 6.541 0.434 19.190 1.00 70.38 79 VAL A C 1
ATOM 651 O O . VAL A 1 79 ? 5.743 0.854 20.017 1.00 70.38 79 VAL A O 1
ATOM 654 N N . LYS A 1 80 ? 7.771 0.061 19.566 1.00 70.00 80 LYS A N 1
ATOM 655 C CA . LYS A 1 80 ? 8.233 0.070 20.964 1.00 70.00 80 LYS A CA 1
ATOM 656 C C . LYS A 1 80 ? 8.949 1.364 21.347 1.00 70.00 80 LYS A C 1
ATOM 658 O O . LYS A 1 80 ? 8.892 1.743 22.514 1.00 70.00 80 LYS A O 1
ATOM 663 N N . SER A 1 81 ? 9.595 2.047 20.398 1.00 64.88 81 SER A N 1
ATOM 664 C CA . SER A 1 81 ? 10.326 3.300 20.655 1.00 64.88 81 SER A CA 1
ATOM 665 C C . SER A 1 81 ? 9.873 4.468 19.753 1.00 64.88 81 SER A C 1
ATOM 667 O O . SER A 1 81 ? 10.611 4.937 18.886 1.00 64.88 81 SER A O 1
ATOM 669 N N . PRO A 1 82 ? 8.654 5.010 19.956 1.00 56.75 82 PRO A N 1
ATOM 670 C CA . PRO A 1 82 ? 8.093 6.059 19.092 1.00 56.75 82 PRO A CA 1
ATOM 671 C C . PRO A 1 82 ? 8.923 7.353 19.077 1.00 56.75 82 PRO A C 1
ATOM 673 O O . PRO A 1 82 ? 8.972 8.040 18.060 1.00 56.75 82 PRO A O 1
ATOM 676 N N . PHE A 1 83 ? 9.616 7.666 20.178 1.00 53.38 83 PHE A N 1
ATOM 677 C CA . PHE A 1 83 ? 10.392 8.902 20.343 1.00 53.38 83 PHE A CA 1
ATOM 678 C C . PHE A 1 83 ? 11.720 8.926 19.573 1.00 53.38 83 PHE A C 1
ATOM 680 O O . PHE A 1 83 ? 12.286 9.998 19.386 1.00 53.38 83 PHE A O 1
ATOM 687 N N . ASN A 1 84 ? 12.199 7.780 19.075 1.00 54.31 84 ASN A N 1
ATOM 688 C CA . ASN A 1 84 ? 13.390 7.732 18.218 1.00 54.31 84 ASN A CA 1
ATOM 689 C C . ASN A 1 84 ? 13.079 8.078 16.753 1.00 54.31 84 ASN A C 1
ATOM 691 O O . ASN A 1 84 ? 13.990 8.250 15.943 1.00 54.31 84 ASN A O 1
ATOM 695 N N . SER A 1 85 ? 11.797 8.176 16.390 1.00 56.88 85 SER A N 1
ATOM 696 C CA . SER A 1 85 ? 11.368 8.447 15.025 1.00 56.88 85 SER A CA 1
ATOM 697 C C . SER A 1 85 ? 10.824 9.870 14.872 1.00 56.88 85 SER A C 1
ATOM 699 O O . SER A 1 85 ? 9.720 10.179 15.306 1.00 56.88 85 SER A O 1
ATOM 701 N N . ILE A 1 86 ? 11.544 10.694 14.111 1.00 61.41 86 ILE A N 1
ATOM 702 C CA . ILE A 1 86 ? 11.225 12.113 13.868 1.00 61.41 86 ILE A CA 1
ATOM 703 C C . ILE A 1 86 ? 10.063 12.304 12.863 1.00 61.41 86 ILE A C 1
ATOM 705 O O . ILE A 1 86 ? 9.501 13.391 12.752 1.00 61.41 86 ILE A O 1
ATOM 709 N N . SER A 1 87 ? 9.670 11.275 12.096 1.00 76.56 87 SER A N 1
ATOM 710 C CA . SER A 1 87 ? 8.670 11.464 11.031 1.00 76.56 87 SER A CA 1
ATOM 711 C C . SER A 1 87 ? 7.226 11.482 11.554 1.00 76.56 87 SER A C 1
ATOM 713 O O . SER A 1 87 ? 6.796 10.555 12.239 1.00 76.56 87 SER A O 1
ATOM 715 N N . GLN A 1 88 ? 6.435 12.481 11.134 1.00 80.06 88 GLN A N 1
ATOM 716 C CA . GLN A 1 88 ? 5.007 12.596 11.488 1.00 80.06 88 GLN A CA 1
ATOM 717 C C . GLN A 1 88 ? 4.194 11.343 11.123 1.00 80.06 88 GLN A C 1
ATOM 719 O O . GLN A 1 88 ? 3.267 10.975 11.837 1.00 80.06 88 GLN A O 1
ATOM 724 N N . ARG A 1 89 ? 4.559 10.644 10.035 1.00 84.25 89 ARG A N 1
ATOM 725 C CA . ARG A 1 89 ? 3.924 9.372 9.654 1.00 84.25 89 ARG A CA 1
ATOM 726 C C . ARG A 1 89 ? 4.096 8.315 10.744 1.00 84.25 89 ARG A C 1
ATOM 728 O O . ARG A 1 89 ? 3.157 7.580 11.009 1.00 84.25 89 ARG A O 1
ATOM 735 N N . ASN A 1 90 ? 5.279 8.204 11.337 1.00 83.06 90 ASN A N 1
ATOM 736 C CA . ASN A 1 90 ? 5.551 7.178 12.339 1.00 83.06 90 ASN A CA 1
ATOM 737 C C . ASN A 1 90 ? 4.889 7.503 13.679 1.00 83.06 90 ASN A C 1
ATOM 739 O O . ASN A 1 90 ? 4.387 6.586 14.321 1.00 83.06 90 ASN A O 1
ATOM 743 N N . THR A 1 91 ? 4.813 8.782 14.060 1.00 84.81 91 THR A N 1
ATOM 744 C CA . THR A 1 91 ? 3.999 9.226 15.205 1.00 84.81 91 THR A CA 1
ATOM 745 C C . THR A 1 91 ? 2.543 8.817 15.005 1.00 84.81 91 THR A C 1
ATOM 747 O O . THR A 1 91 ? 1.980 8.094 15.820 1.00 84.81 91 THR A O 1
ATOM 750 N N . MET A 1 92 ? 1.982 9.164 13.845 1.00 87.00 92 MET A N 1
ATOM 751 C CA . MET A 1 92 ? 0.627 8.792 13.449 1.00 87.00 92 MET A CA 1
ATOM 752 C C . MET A 1 92 ? 0.422 7.267 13.438 1.00 87.00 92 MET A C 1
ATOM 754 O O . MET A 1 92 ? -0.595 6.763 13.906 1.00 87.00 92 MET A O 1
ATOM 758 N N . PHE A 1 93 ? 1.399 6.514 12.926 1.00 89.00 93 PHE A N 1
ATOM 759 C CA . PHE A 1 93 ? 1.374 5.053 12.904 1.00 89.00 93 PHE A CA 1
ATOM 760 C C . PHE A 1 93 ? 1.317 4.470 14.315 1.00 89.00 93 PHE A C 1
ATOM 762 O O . PHE A 1 93 ? 0.480 3.614 14.596 1.00 89.00 93 PHE A O 1
ATOM 769 N N . PHE A 1 94 ? 2.175 4.956 15.208 1.00 87.69 94 PHE A N 1
ATOM 770 C CA . PHE A 1 94 ? 2.206 4.532 16.599 1.00 87.69 94 PHE A CA 1
ATOM 771 C C . PHE A 1 94 ? 0.884 4.829 17.314 1.00 87.69 94 PHE A C 1
ATOM 773 O O . PHE A 1 94 ? 0.332 3.936 17.955 1.00 87.69 94 PHE A O 1
ATOM 780 N N . GLU A 1 95 ? 0.330 6.032 17.152 1.00 88.62 95 GLU A N 1
ATOM 781 C CA . GLU A 1 95 ? -0.963 6.397 17.739 1.00 88.62 95 GLU A CA 1
ATOM 782 C C . GLU A 1 95 ? -2.101 5.502 17.234 1.00 88.62 95 GLU A C 1
ATOM 784 O O . GLU A 1 95 ? -2.909 5.011 18.026 1.00 88.62 95 GLU A O 1
ATOM 789 N N . VAL A 1 96 ? -2.157 5.232 15.925 1.00 90.69 96 VAL A N 1
ATOM 790 C CA . VAL A 1 96 ? -3.163 4.324 15.359 1.00 90.69 96 VAL A CA 1
ATOM 791 C C . VAL A 1 96 ? -3.015 2.929 15.956 1.00 90.69 96 VAL A C 1
ATOM 793 O O . VAL A 1 96 ? -4.005 2.364 16.412 1.00 90.69 96 VAL A O 1
ATOM 796 N N . VAL A 1 97 ? -1.796 2.394 16.042 1.00 90.81 97 VAL A N 1
ATOM 797 C CA . VAL A 1 97 ? -1.552 1.073 16.64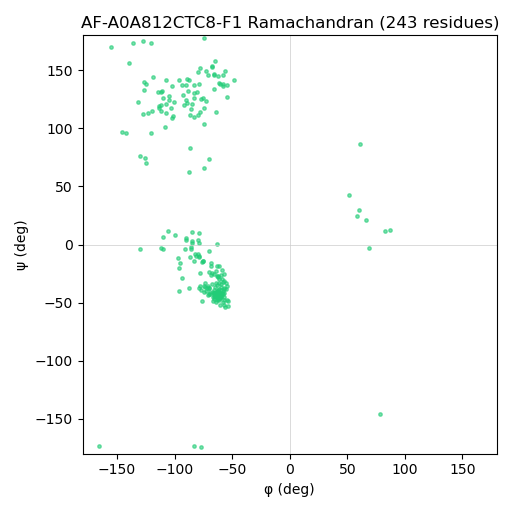0 1.00 90.81 97 VAL A CA 1
ATOM 798 C C . VAL A 1 97 ? -1.940 1.037 18.123 1.00 90.81 97 VAL A C 1
ATOM 800 O O . VAL A 1 97 ? -2.584 0.085 18.564 1.00 90.81 97 VAL A O 1
ATOM 803 N N . GLN A 1 98 ? -1.638 2.083 18.896 1.00 89.44 98 GLN A N 1
ATOM 804 C CA . GLN A 1 98 ? -2.078 2.184 20.291 1.00 89.44 98 GLN A CA 1
ATOM 805 C C . GLN A 1 98 ? -3.605 2.185 20.422 1.00 89.44 98 GLN A C 1
ATOM 807 O O . GLN A 1 98 ? -4.149 1.521 21.307 1.00 89.44 98 GLN A O 1
ATOM 812 N N . ASN A 1 99 ? -4.310 2.903 19.550 1.00 91.00 99 ASN A N 1
ATOM 813 C CA . ASN A 1 99 ? -5.770 2.927 19.565 1.00 91.00 99 ASN A CA 1
ATOM 814 C C . ASN A 1 99 ? -6.380 1.605 19.085 1.00 91.00 99 ASN A C 1
ATOM 816 O O . ASN A 1 99 ? -7.364 1.160 19.670 1.00 91.00 99 ASN A O 1
ATOM 820 N N . LEU A 1 100 ? -5.776 0.929 18.103 1.00 91.19 100 LEU A N 1
ATOM 821 C CA . LEU A 1 100 ? -6.185 -0.420 17.698 1.00 91.19 100 LEU A CA 1
ATOM 822 C C . LEU A 1 100 ? -5.986 -1.432 18.831 1.00 91.19 100 LEU A C 1
ATOM 824 O O . LEU A 1 100 ? -6.865 -2.254 19.075 1.00 91.19 100 LEU A O 1
ATOM 828 N N . ASN A 1 101 ? -4.887 -1.334 19.582 1.00 90.81 101 ASN A N 1
ATOM 829 C CA . ASN A 1 101 ? -4.657 -2.152 20.774 1.00 90.81 101 ASN A CA 1
ATOM 830 C C . ASN A 1 101 ? -5.747 -1.942 21.834 1.00 90.81 101 ASN A C 1
ATOM 832 O O . ASN A 1 101 ? -6.258 -2.917 22.387 1.00 90.81 101 ASN A O 1
ATOM 836 N N . LYS A 1 102 ? -6.169 -0.693 22.071 1.00 90.69 102 LYS A N 1
ATOM 837 C CA . LYS A 1 102 ? -7.307 -0.388 22.958 1.00 90.69 102 LYS A CA 1
ATOM 838 C C . LYS A 1 102 ? -8.617 -0.966 22.415 1.00 90.69 102 LYS A C 1
ATOM 840 O O . LYS A 1 102 ? -9.322 -1.659 23.146 1.00 90.69 102 LYS A O 1
ATOM 845 N N . LEU A 1 103 ? -8.912 -0.730 21.136 1.00 89.38 103 LEU A N 1
ATOM 846 C CA . LEU A 1 103 ? -10.135 -1.174 20.462 1.00 89.38 103 LEU A CA 1
ATOM 847 C C . LEU A 1 103 ? -10.278 -2.706 20.483 1.00 89.38 103 LEU A C 1
ATOM 849 O O . LEU A 1 103 ? -11.343 -3.235 20.793 1.00 89.38 103 LEU A O 1
ATOM 853 N N . PHE A 1 104 ? -9.186 -3.427 20.236 1.00 89.19 104 PHE A N 1
ATOM 854 C CA . PHE A 1 104 ? -9.166 -4.888 20.245 1.00 89.19 104 PHE A CA 1
ATOM 855 C C . PHE A 1 104 ? -8.831 -5.503 21.604 1.00 89.19 104 PHE A C 1
ATOM 857 O O . PHE A 1 104 ? -8.718 -6.726 21.695 1.00 89.19 104 PHE A O 1
ATOM 864 N N . LYS A 1 105 ? -8.695 -4.696 22.665 1.00 87.75 105 LYS A N 1
ATOM 865 C CA . LYS A 1 105 ? -8.329 -5.148 24.019 1.00 87.75 105 LYS A CA 1
ATOM 866 C C . LYS A 1 105 ? -7.063 -6.022 24.017 1.00 87.75 105 LYS A C 1
ATOM 868 O O . LYS A 1 105 ? -7.026 -7.064 24.666 1.00 87.75 105 LYS A O 1
ATOM 873 N N . ASN A 1 106 ? -6.053 -5.617 23.243 1.00 77.75 106 ASN A N 1
ATOM 874 C CA . ASN A 1 106 ? -4.781 -6.322 23.028 1.00 77.75 106 ASN A CA 1
ATOM 875 C C . ASN A 1 106 ? -4.913 -7.751 22.464 1.00 77.75 106 ASN A C 1
ATOM 877 O O . ASN A 1 106 ? -4.022 -8.576 22.655 1.00 77.75 106 ASN A O 1
ATOM 881 N N . LYS A 1 107 ? -6.011 -8.064 21.769 1.00 79.25 107 LYS A N 1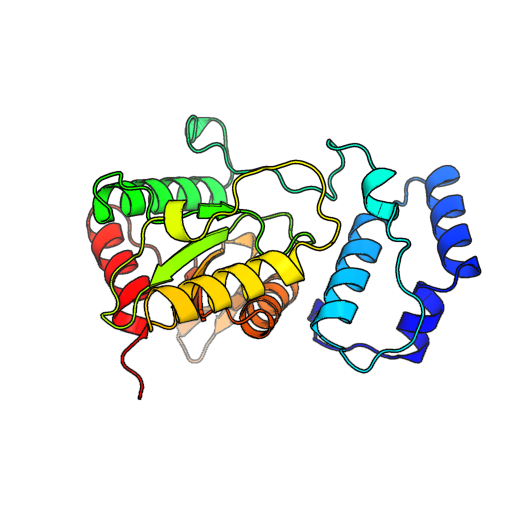
ATOM 882 C CA . LYS A 1 107 ? -6.139 -9.320 21.020 1.00 79.25 107 LYS A CA 1
ATOM 883 C C . LYS A 1 107 ? -5.400 -9.223 19.684 1.00 79.25 107 LYS A C 1
ATOM 885 O O . LYS A 1 107 ? -5.389 -8.164 19.055 1.00 79.25 107 LYS A O 1
ATOM 890 N N . ASN A 1 108 ? -4.866 -10.347 19.210 1.00 85.69 108 ASN A N 1
ATOM 891 C CA . ASN A 1 108 ? -4.239 -10.480 17.892 1.00 85.69 108 ASN A CA 1
ATOM 892 C C . ASN A 1 108 ? -5.305 -10.398 16.785 1.00 85.69 108 ASN A C 1
ATOM 894 O O . ASN A 1 108 ? -5.682 -11.424 16.239 1.00 85.69 108 ASN A O 1
ATOM 898 N N . LYS A 1 109 ? -5.855 -9.212 16.501 1.00 87.94 109 LYS A N 1
ATOM 899 C CA . LYS A 1 109 ? -6.933 -8.997 15.506 1.00 87.94 109 LYS A CA 1
ATOM 900 C C . LYS A 1 109 ? -6.497 -8.200 14.269 1.00 87.94 109 LYS A C 1
ATOM 902 O O . LYS A 1 109 ? -7.296 -7.982 13.364 1.00 87.94 109 LYS A O 1
ATOM 907 N N . TYR A 1 110 ? -5.248 -7.746 14.235 1.00 91.44 110 TYR A N 1
ATOM 908 C CA . TYR A 1 110 ? -4.652 -7.076 13.083 1.00 91.44 110 TYR A CA 1
ATOM 909 C C . TYR A 1 110 ? -3.205 -7.534 12.867 1.00 91.44 110 TYR A C 1
ATOM 911 O O . TYR A 1 110 ? -2.538 -7.980 13.807 1.00 91.44 110 TYR A O 1
ATOM 919 N N . LEU A 1 111 ? -2.709 -7.408 11.637 1.00 90.31 111 LEU A N 1
ATOM 920 C CA . LEU A 1 111 ? -1.302 -7.611 11.290 1.00 90.31 111 LEU A CA 1
ATOM 921 C C . LEU A 1 111 ? -0.708 -6.331 10.721 1.00 90.31 111 LEU A C 1
ATOM 923 O O . LEU A 1 111 ? -1.376 -5.599 10.001 1.00 90.31 111 LEU A 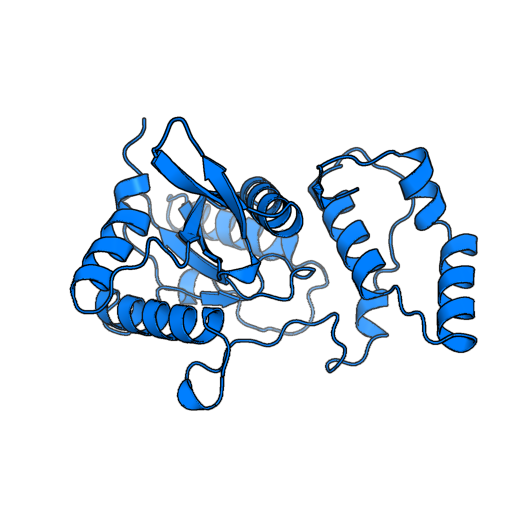O 1
ATOM 927 N N . ILE A 1 112 ? 0.558 -6.078 11.038 1.00 90.38 112 ILE A N 1
ATOM 928 C CA . ILE A 1 112 ? 1.349 -5.024 10.406 1.00 90.38 112 ILE A CA 1
ATOM 929 C C . ILE A 1 112 ? 2.283 -5.703 9.410 1.00 90.38 112 ILE A C 1
ATOM 931 O O . ILE A 1 112 ? 3.134 -6.490 9.828 1.00 90.38 112 ILE A O 1
ATOM 935 N N . ASP A 1 113 ? 2.131 -5.399 8.122 1.00 88.81 113 ASP A N 1
ATOM 936 C CA . ASP A 1 113 ? 2.946 -6.002 7.064 1.00 88.81 113 ASP A CA 1
ATOM 937 C C . ASP A 1 113 ? 3.033 -5.116 5.805 1.00 88.81 113 ASP A C 1
ATOM 939 O O . ASP A 1 113 ? 2.321 -4.119 5.653 1.00 88.81 113 ASP A O 1
ATOM 943 N N . PHE A 1 114 ? 3.918 -5.479 4.880 1.00 89.69 114 PHE A N 1
ATOM 944 C CA . PHE A 1 114 ? 4.017 -4.903 3.541 1.00 89.69 114 PHE A CA 1
ATOM 945 C C . PHE A 1 114 ? 3.063 -5.626 2.584 1.00 89.69 114 PHE A C 1
ATOM 947 O O . PHE A 1 114 ? 3.464 -6.501 1.818 1.00 89.69 114 PHE A O 1
ATOM 954 N N . LEU A 1 115 ? 1.789 -5.225 2.586 1.00 90.81 115 LEU A N 1
ATOM 955 C CA . LEU A 1 115 ? 0.741 -5.834 1.743 1.00 90.81 115 LEU A CA 1
ATOM 956 C C . LEU A 1 115 ? 1.067 -5.789 0.235 1.00 90.81 115 LEU A C 1
ATOM 958 O O . LEU A 1 115 ? 0.613 -6.625 -0.560 1.00 90.81 115 LEU A O 1
ATOM 962 N N . LEU A 1 116 ? 1.895 -4.820 -0.161 1.00 91.56 116 LEU A N 1
ATOM 963 C CA . LEU A 1 116 ? 2.549 -4.752 -1.460 1.00 91.56 116 LEU A CA 1
ATOM 964 C C . LEU A 1 116 ? 4.075 -4.765 -1.245 1.00 91.56 116 LEU A C 1
ATOM 966 O O . LEU A 1 116 ? 4.599 -3.806 -0.676 1.00 91.56 116 LEU A O 1
ATOM 970 N N . PRO A 1 117 ? 4.800 -5.807 -1.696 1.00 88.19 117 PRO A N 1
ATOM 971 C CA . PRO A 1 117 ? 6.215 -6.001 -1.360 1.00 88.19 117 PRO A CA 1
ATOM 972 C C . PRO A 1 117 ? 7.137 -4.933 -1.966 1.00 88.19 117 PRO A C 1
ATOM 974 O O . PRO A 1 117 ? 8.208 -4.660 -1.434 1.00 88.19 117 PRO A O 1
ATOM 977 N N . HIS A 1 118 ? 6.717 -4.299 -3.061 1.00 90.50 118 HIS A N 1
ATOM 978 C CA . HIS A 1 118 ? 7.412 -3.190 -3.719 1.00 90.50 118 HIS A CA 1
ATOM 979 C C . HIS A 1 118 ? 7.108 -1.812 -3.121 1.00 90.50 118 HIS A C 1
ATOM 981 O O . HIS A 1 118 ? 7.610 -0.804 -3.618 1.00 90.50 118 HIS A O 1
ATOM 987 N N . PHE A 1 119 ? 6.309 -1.742 -2.053 1.00 91.81 119 PHE A N 1
ATOM 988 C CA . PHE A 1 119 ? 6.117 -0.526 -1.271 1.00 91.81 119 PHE A CA 1
ATOM 989 C C . PHE A 1 119 ? 6.878 -0.620 0.050 1.00 91.81 119 PHE A C 1
ATOM 991 O O . PHE A 1 119 ? 6.673 -1.520 0.850 1.00 91.81 119 PHE A O 1
ATOM 998 N N . GLN A 1 120 ? 7.693 0.391 0.341 1.00 87.88 120 GLN A N 1
ATOM 999 C CA . GLN A 1 120 ? 8.529 0.437 1.550 1.00 87.88 120 GLN A CA 1
ATOM 1000 C C . GLN A 1 120 ? 7.772 0.856 2.821 1.00 87.88 120 GLN A C 1
ATOM 1002 O O . GLN A 1 120 ? 8.377 1.056 3.872 1.00 87.88 120 GLN A O 1
ATOM 1007 N N . THR A 1 121 ? 6.455 1.050 2.734 1.00 88.69 121 THR A N 1
ATOM 1008 C CA . THR A 1 121 ? 5.628 1.498 3.858 1.00 88.69 121 THR A CA 1
ATOM 1009 C C . THR A 1 121 ? 4.706 0.375 4.290 1.00 88.69 121 THR A C 1
ATOM 1011 O O . THR A 1 121 ? 3.885 -0.073 3.492 1.00 88.69 121 THR A O 1
ATOM 1014 N N . ALA A 1 122 ? 4.834 -0.045 5.548 1.00 89.44 122 ALA A N 1
ATOM 1015 C CA . ALA A 1 122 ? 3.944 -1.036 6.129 1.00 89.44 122 ALA A CA 1
ATOM 1016 C C . ALA A 1 122 ? 2.517 -0.484 6.237 1.00 89.44 122 ALA A C 1
ATOM 1018 O O . ALA A 1 122 ? 2.312 0.720 6.467 1.00 89.44 122 ALA A O 1
ATOM 1019 N N . ASP A 1 123 ? 1.564 -1.391 6.084 1.00 93.44 123 ASP A N 1
ATOM 1020 C CA . ASP A 1 123 ? 0.134 -1.179 6.252 1.00 93.44 123 ASP A CA 1
ATOM 1021 C C . ASP A 1 123 ? -0.386 -2.110 7.349 1.00 93.44 123 ASP A C 1
ATOM 1023 O O . ASP A 1 123 ? 0.345 -2.957 7.871 1.00 93.44 123 ASP A O 1
ATOM 1027 N N . ILE A 1 124 ? -1.652 -1.929 7.714 1.00 94.06 124 ILE A N 1
ATOM 1028 C CA . ILE A 1 124 ? -2.308 -2.746 8.729 1.00 94.06 124 ILE A CA 1
ATOM 1029 C C . ILE A 1 124 ? -3.415 -3.561 8.052 1.00 94.06 124 ILE A C 1
ATOM 1031 O O . ILE A 1 124 ? -4.338 -2.982 7.481 1.00 94.06 124 ILE A O 1
ATOM 1035 N N . GLU A 1 125 ? -3.332 -4.889 8.111 1.00 93.25 125 GLU A N 1
ATOM 1036 C CA . GLU A 1 125 ? -4.389 -5.800 7.657 1.00 93.25 125 GLU A CA 1
ATOM 1037 C C . GLU A 1 125 ? -5.309 -6.161 8.825 1.00 93.25 125 GLU A C 1
ATOM 1039 O O . GLU A 1 125 ? -4.854 -6.586 9.889 1.00 93.25 125 GLU A O 1
ATOM 1044 N N . ILE A 1 126 ? -6.611 -5.999 8.610 1.00 92.38 126 ILE A N 1
ATOM 1045 C CA . ILE A 1 126 ? -7.681 -6.447 9.505 1.00 92.38 126 ILE A CA 1
ATOM 1046 C C . ILE A 1 126 ? -8.611 -7.318 8.671 1.00 92.38 126 ILE A C 1
ATOM 1048 O O . ILE A 1 126 ? -8.924 -6.970 7.534 1.00 92.38 126 ILE A O 1
ATOM 1052 N N . ARG A 1 127 ? -9.078 -8.435 9.225 1.00 90.31 127 ARG A N 1
ATOM 1053 C CA . ARG A 1 127 ? -10.087 -9.269 8.568 1.00 90.31 127 ARG A CA 1
ATOM 1054 C C . ARG A 1 127 ? -11.372 -9.256 9.363 1.00 90.31 127 ARG A C 1
ATOM 1056 O O . ARG A 1 127 ? -11.329 -9.445 10.577 1.00 90.31 127 ARG A O 1
ATOM 1063 N N . LEU A 1 128 ? -12.476 -9.011 8.672 1.00 89.50 128 LEU A N 1
ATOM 1064 C CA . LEU A 1 128 ? -13.812 -9.028 9.253 1.00 89.50 128 LEU A CA 1
ATOM 1065 C C . LEU A 1 128 ? -14.572 -10.266 8.773 1.00 89.50 128 LEU A C 1
ATOM 1067 O O . LEU A 1 128 ? -14.422 -10.660 7.612 1.00 89.50 128 LEU A O 1
ATOM 1071 N N . ASP A 1 129 ? -15.347 -10.875 9.662 1.00 85.81 129 ASP A N 1
ATOM 1072 C CA . ASP A 1 129 ? -16.319 -11.917 9.322 1.00 85.81 129 ASP A CA 1
ATOM 1073 C C . ASP A 1 129 ? -17.598 -11.319 8.701 1.00 85.81 129 ASP A C 1
ATOM 1075 O O . ASP A 1 129 ? -17.659 -10.126 8.378 1.00 85.81 129 ASP A O 1
ATOM 1079 N N . VAL A 1 130 ? -18.601 -12.169 8.467 1.00 82.50 130 VAL A N 1
ATOM 1080 C CA . VAL A 1 130 ? -19.871 -11.772 7.839 1.00 82.50 130 VAL A CA 1
ATOM 1081 C C . VAL A 1 130 ? -20.718 -10.892 8.763 1.00 82.50 130 VAL A C 1
ATOM 1083 O O . VAL A 1 130 ? -21.516 -10.088 8.284 1.00 82.50 130 VAL A O 1
ATOM 1086 N N . GLU A 1 131 ? -20.499 -10.987 10.073 1.00 83.56 131 GLU A N 1
ATOM 1087 C CA . GLU A 1 131 ? -21.092 -10.139 11.104 1.00 83.56 131 GLU A CA 1
ATOM 1088 C C . GLU A 1 131 ? -20.390 -8.773 11.223 1.00 83.56 131 GLU A C 1
ATOM 1090 O O . GLU A 1 131 ? -20.885 -7.879 11.913 1.00 83.56 131 GLU A O 1
ATOM 1095 N N . GLY A 1 132 ? -19.262 -8.582 10.529 1.00 83.50 132 GLY A N 1
ATOM 1096 C CA . GLY A 1 132 ? -18.463 -7.358 10.573 1.00 83.50 132 GLY A CA 1
ATOM 1097 C C . GLY A 1 132 ? -17.507 -7.291 11.768 1.00 83.50 132 GLY A C 1
ATOM 1098 O O . GLY A 1 132 ? -16.906 -6.243 12.023 1.00 83.50 132 GLY A O 1
ATOM 1099 N N . GLU A 1 133 ? -17.324 -8.396 12.484 1.00 86.12 133 GLU A N 1
ATOM 1100 C CA . GLU A 1 133 ? -16.443 -8.509 13.635 1.00 86.12 133 GLU A CA 1
ATOM 1101 C C . GLU A 1 133 ? -15.025 -8.907 13.226 1.00 86.12 133 GLU A C 1
ATOM 1103 O O . GLU A 1 133 ? -14.776 -9.686 12.308 1.00 86.12 133 GLU A O 1
ATOM 1108 N N . ALA A 1 134 ? -14.039 -8.337 13.920 1.00 88.69 134 ALA A N 1
ATOM 1109 C CA . ALA A 1 134 ? -12.640 -8.584 13.592 1.00 88.69 134 ALA A CA 1
ATOM 1110 C C . ALA A 1 134 ? -12.175 -9.969 14.062 1.00 88.69 134 ALA A C 1
ATOM 1112 O O . ALA A 1 134 ? -12.241 -10.288 15.258 1.00 88.69 134 ALA A O 1
ATOM 1113 N N . VAL A 1 135 ? -11.623 -10.736 13.125 1.00 87.94 135 VAL A N 1
ATOM 1114 C CA . VAL A 1 135 ? -11.213 -12.132 13.286 1.00 87.94 135 VAL A CA 1
ATOM 1115 C C . VAL A 1 135 ? -9.753 -12.219 13.749 1.00 87.94 135 VAL A C 1
ATOM 1117 O O . VAL A 1 135 ? -8.903 -11.486 13.233 1.00 87.94 135 VAL A O 1
ATOM 1120 N N . PRO A 1 136 ? -9.4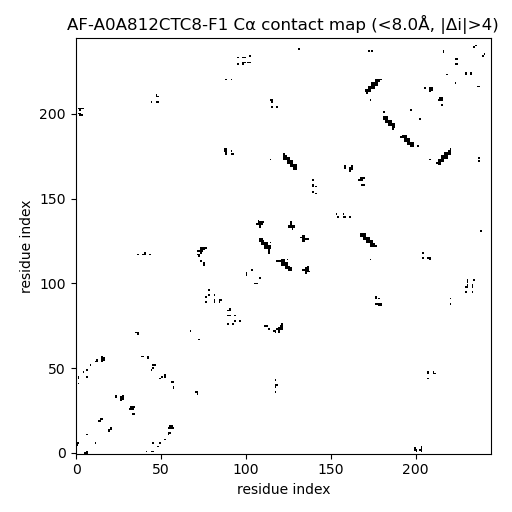22 -13.106 14.708 1.00 88.00 136 PRO A N 1
ATOM 1121 C CA . PRO A 1 136 ? -8.046 -13.311 15.144 1.00 88.00 136 PRO A CA 1
ATOM 1122 C C . PRO A 1 136 ? -7.076 -13.649 14.003 1.00 88.00 136 PRO A C 1
ATOM 1124 O O . PRO A 1 136 ? -7.371 -14.488 13.157 1.00 88.00 136 PRO A O 1
ATOM 1127 N N . CYS A 1 137 ? -5.891 -13.040 14.023 1.00 84.12 137 CYS A N 1
ATOM 1128 C CA . CYS A 1 137 ? -4.833 -13.216 13.030 1.00 84.12 137 CYS A CA 1
ATOM 1129 C C . CYS A 1 137 ? -4.355 -14.655 12.910 1.00 84.12 137 CYS A C 1
ATOM 1131 O O . CYS A 1 137 ? -4.015 -15.096 11.820 1.00 84.12 137 CYS A O 1
ATOM 1133 N N . ASP A 1 138 ? -4.345 -15.391 14.018 1.00 81.56 138 ASP A N 1
ATOM 1134 C CA . ASP A 1 138 ? -3.845 -16.767 14.070 1.00 81.56 138 ASP A CA 1
ATOM 1135 C C . ASP A 1 138 ? -4.671 -17.728 13.197 1.00 81.56 138 ASP A C 1
ATOM 1137 O O . ASP A 1 138 ? -4.187 -18.792 12.827 1.00 81.56 138 ASP A O 1
ATOM 1141 N N . LEU A 1 139 ? -5.896 -17.339 12.825 1.00 76.06 139 LEU A N 1
ATOM 1142 C CA . LEU A 1 139 ? -6.769 -18.133 11.960 1.00 76.06 139 LEU A CA 1
ATOM 1143 C C . LEU A 1 139 ? -6.392 -18.046 10.482 1.00 76.06 139 LEU A C 1
ATOM 1145 O O . LEU A 1 139 ? -6.722 -18.946 9.719 1.00 76.06 139 LEU A O 1
ATOM 1149 N N . TRP A 1 140 ? -5.729 -16.967 10.073 1.00 74.44 140 TRP A N 1
ATOM 1150 C CA . TRP A 1 140 ? -5.456 -16.679 8.665 1.00 74.44 140 TRP A CA 1
ATOM 1151 C C . TRP A 1 140 ? -4.000 -16.342 8.360 1.00 74.44 140 TRP A C 1
ATOM 1153 O O . TRP A 1 140 ? -3.618 -16.152 7.205 1.00 74.44 140 TRP A O 1
ATOM 1163 N N . ARG A 1 141 ? -3.166 -16.271 9.391 1.00 72.06 141 ARG A N 1
ATOM 1164 C CA . ARG A 1 141 ? -1.727 -16.175 9.244 1.00 72.06 141 ARG A CA 1
ATOM 1165 C C . ARG A 1 141 ? -1.172 -17.580 9.051 1.00 72.06 141 ARG A C 1
ATOM 1167 O O . ARG A 1 141 ? -1.103 -18.345 10.010 1.00 72.06 141 ARG A O 1
ATOM 1174 N N . SER A 1 142 ? -0.706 -17.895 7.844 1.00 59.97 142 SER A N 1
ATOM 1175 C CA . SER A 1 142 ? 0.178 -19.045 7.655 1.00 59.97 142 SER A CA 1
ATOM 1176 C C . SER A 1 142 ? 1.370 -18.893 8.602 1.00 59.97 142 SER A C 1
ATOM 1178 O O . SER A 1 142 ? 2.020 -17.839 8.647 1.00 59.97 142 SER A O 1
ATOM 1180 N N . SER A 1 143 ? 1.651 -19.917 9.406 1.00 41.41 143 SER A N 1
ATOM 1181 C CA . SER A 1 143 ? 2.883 -19.962 10.189 1.00 41.41 143 SER A CA 1
ATOM 1182 C C . SER A 1 143 ? 4.083 -19.816 9.241 1.00 41.41 143 SER A C 1
ATOM 1184 O O . SER A 1 143 ? 4.009 -20.223 8.081 1.00 41.41 143 SER A O 1
ATOM 1186 N N . PRO A 1 144 ? 5.207 -19.221 9.681 1.00 41.06 144 PRO A N 1
ATOM 1187 C CA . PRO A 1 144 ? 6.398 -19.104 8.852 1.00 41.06 144 PRO A CA 1
ATOM 1188 C C . PRO A 1 144 ? 7.090 -20.472 8.759 1.00 41.06 144 PRO A C 1
ATOM 1190 O O . PRO A 1 144 ? 8.190 -20.669 9.276 1.00 41.06 144 PRO A O 1
ATOM 1193 N N . THR A 1 145 ? 6.447 -21.455 8.133 1.00 33.22 145 THR A N 1
ATOM 1194 C CA . THR A 1 145 ? 7.124 -22.656 7.660 1.00 33.22 145 THR A CA 1
ATOM 1195 C C . THR A 1 145 ? 7.872 -22.308 6.383 1.00 33.22 145 THR A C 1
ATOM 1197 O O . THR A 1 145 ? 7.348 -21.703 5.452 1.00 33.22 145 THR A O 1
ATOM 1200 N N . LYS A 1 146 ? 9.167 -22.616 6.426 1.00 37.12 146 LYS A N 1
ATOM 1201 C CA . LYS A 1 146 ? 10.181 -22.307 5.424 1.00 37.12 146 LYS A CA 1
ATOM 1202 C C . LYS A 1 146 ? 9.712 -22.683 4.011 1.00 37.12 146 LYS A C 1
ATOM 1204 O O . LYS A 1 146 ? 9.126 -23.739 3.814 1.00 37.12 146 LYS A O 1
ATOM 1209 N N . THR A 1 147 ? 10.077 -21.818 3.062 1.00 35.41 147 THR A N 1
ATOM 1210 C CA . THR A 1 147 ? 10.090 -22.038 1.605 1.00 35.41 147 THR A CA 1
ATOM 1211 C C . THR A 1 147 ? 8.745 -22.364 0.956 1.00 35.41 147 THR A C 1
ATOM 1213 O O . THR A 1 147 ? 8.465 -23.520 0.667 1.00 35.41 147 THR A O 1
ATOM 1216 N N . VAL A 1 148 ? 7.977 -21.333 0.593 1.00 34.53 148 VAL A N 1
ATOM 1217 C CA . VAL A 1 148 ? 7.053 -21.425 -0.547 1.00 34.53 148 VAL A CA 1
ATOM 1218 C C . VAL A 1 148 ? 7.253 -20.195 -1.427 1.00 34.53 148 VAL A C 1
ATOM 1220 O O . VAL A 1 148 ? 7.187 -19.058 -0.968 1.00 34.53 148 VAL A O 1
ATOM 1223 N N . GLU A 1 149 ? 7.578 -20.444 -2.691 1.00 36.66 149 GLU A N 1
ATOM 1224 C CA . GLU A 1 149 ? 8.070 -19.465 -3.665 1.00 36.66 149 GLU A CA 1
ATOM 1225 C C . GLU A 1 149 ? 6.971 -18.582 -4.282 1.00 36.66 149 GLU A C 1
ATOM 1227 O O . GLU A 1 149 ? 7.254 -17.827 -5.201 1.00 36.66 149 GLU A O 1
ATOM 1232 N N . ASN A 1 150 ? 5.737 -18.612 -3.762 1.00 36.25 150 ASN A N 1
ATOM 1233 C CA . ASN A 1 150 ? 4.634 -17.790 -4.264 1.00 36.25 150 ASN A CA 1
ATOM 1234 C C . ASN A 1 150 ? 3.683 -17.337 -3.136 1.00 36.25 150 ASN A C 1
ATOM 1236 O O . ASN A 1 150 ? 2.750 -18.067 -2.792 1.00 36.25 150 ASN A O 1
ATOM 1240 N N . PRO A 1 151 ? 3.851 -16.115 -2.591 1.00 42.59 151 PRO A N 1
ATOM 1241 C CA . PRO A 1 151 ? 2.988 -15.582 -1.529 1.00 42.59 151 PRO A CA 1
ATOM 1242 C C . PRO A 1 151 ? 1.550 -15.289 -1.992 1.00 42.59 151 PRO A C 1
ATOM 1244 O O . PRO A 1 151 ? 0.655 -15.135 -1.166 1.00 42.59 151 PRO A O 1
ATOM 1247 N N . ILE A 1 152 ? 1.304 -15.216 -3.307 1.00 41.69 152 ILE A N 1
ATOM 1248 C CA . ILE A 1 152 ? -0.034 -14.955 -3.859 1.00 41.69 152 ILE A CA 1
ATOM 1249 C C . ILE A 1 152 ? -0.944 -16.175 -3.648 1.00 41.69 152 ILE A C 1
ATOM 1251 O O . ILE A 1 152 ? -2.066 -16.012 -3.184 1.00 41.69 152 ILE A O 1
ATOM 1255 N N . THR A 1 153 ? -0.454 -17.392 -3.893 1.00 44.38 153 THR A N 1
ATOM 1256 C CA . THR A 1 153 ? -1.228 -18.639 -3.733 1.00 44.38 153 THR A CA 1
ATOM 1257 C C . THR A 1 153 ? -1.636 -18.910 -2.288 1.00 44.38 153 THR A C 1
ATOM 1259 O O . THR A 1 153 ? -2.718 -19.435 -2.054 1.00 44.38 153 THR A O 1
ATOM 1262 N N . ASP A 1 154 ? -0.814 -18.518 -1.316 1.00 52.53 154 ASP A N 1
ATOM 1263 C CA . ASP A 1 154 ? -1.026 -18.904 0.081 1.00 52.53 154 ASP A CA 1
ATOM 1264 C C . ASP A 1 154 ? -2.197 -18.144 0.729 1.00 52.53 154 ASP A C 1
ATOM 1266 O O . ASP A 1 154 ? -2.994 -18.724 1.462 1.00 52.53 154 ASP A O 1
ATOM 1270 N N . CYS A 1 155 ? -2.388 -16.861 0.394 1.00 54.31 155 CYS A N 1
ATOM 1271 C CA . CYS A 1 155 ? -3.507 -16.079 0.932 1.00 54.31 155 CYS A CA 1
ATOM 1272 C C . CYS A 1 155 ? -4.866 -16.477 0.332 1.00 54.31 155 CYS A C 1
ATOM 1274 O O . CYS A 1 155 ? -5.832 -16.601 1.070 1.00 54.31 155 CYS A O 1
ATOM 1276 N N . TYR A 1 156 ? -4.943 -16.758 -0.975 1.00 58.53 156 TYR A N 1
ATOM 1277 C CA . TYR A 1 156 ? -6.189 -17.232 -1.592 1.00 58.53 156 TYR A CA 1
ATOM 1278 C C . TYR A 1 156 ? -6.547 -18.652 -1.156 1.00 58.53 156 TYR A C 1
ATOM 1280 O O . TYR A 1 156 ? -7.721 -18.946 -0.960 1.00 58.53 156 TYR A O 1
ATOM 1288 N N . LEU A 1 157 ? -5.554 -19.531 -0.987 1.00 61.19 157 LEU A N 1
ATOM 1289 C CA . LEU A 1 157 ? -5.794 -20.881 -0.484 1.00 61.19 157 LEU A CA 1
ATOM 1290 C C . LEU A 1 157 ? -6.204 -20.864 0.985 1.00 61.19 157 LEU A C 1
ATOM 1292 O O . LEU A 1 157 ? -7.145 -21.561 1.336 1.00 61.19 157 LEU A O 1
ATOM 1296 N N . THR A 1 158 ? -5.565 -20.055 1.834 1.00 63.44 158 THR A N 1
ATOM 1297 C CA . THR A 1 158 ? -6.016 -19.893 3.227 1.00 63.44 158 THR A CA 1
ATOM 1298 C C . THR A 1 158 ? -7.417 -19.300 3.291 1.00 63.44 158 THR A C 1
ATOM 1300 O O . THR A 1 158 ? -8.236 -19.827 4.034 1.00 63.44 158 THR A O 1
ATOM 1303 N N . ASP A 1 159 ? -7.736 -18.296 2.469 1.00 63.56 159 ASP A N 1
ATOM 1304 C CA . ASP A 1 159 ? -9.083 -17.720 2.368 1.00 63.56 159 ASP A CA 1
ATOM 1305 C C . ASP A 1 159 ? -10.118 -18.756 1.911 1.00 63.56 159 ASP A C 1
ATOM 1307 O O . ASP A 1 159 ? -11.188 -18.858 2.507 1.00 63.56 159 ASP A O 1
ATOM 1311 N N . LEU A 1 160 ? -9.790 -19.564 0.897 1.00 65.69 160 LEU A N 1
ATOM 1312 C CA . LEU A 1 160 ? -10.643 -20.646 0.409 1.00 65.69 160 LEU A CA 1
ATOM 1313 C C . LEU A 1 160 ? -10.821 -21.740 1.469 1.00 65.69 160 LEU A C 1
ATOM 1315 O O . LEU A 1 160 ? -11.933 -22.202 1.688 1.00 65.69 160 LEU A O 1
ATOM 1319 N N . LEU A 1 161 ? -9.748 -22.149 2.147 1.00 68.19 161 LEU A N 1
ATOM 1320 C CA . LEU A 1 161 ? -9.788 -23.166 3.200 1.00 68.19 161 LEU A CA 1
ATOM 1321 C C . LEU A 1 161 ? -10.594 -22.686 4.405 1.00 68.19 161 LEU A C 1
ATOM 1323 O O . LEU A 1 161 ? -11.402 -23.440 4.934 1.00 68.19 161 LEU A O 1
ATOM 1327 N N . LEU A 1 162 ? -10.420 -21.429 4.808 1.00 66.56 162 LEU A N 1
ATOM 1328 C CA . LEU A 1 162 ? -11.224 -20.786 5.842 1.00 66.56 162 LEU A CA 1
ATOM 1329 C C . LEU A 1 162 ? -12.695 -20.688 5.426 1.00 66.56 162 LEU A C 1
ATOM 1331 O O . LEU A 1 162 ? -13.571 -20.956 6.246 1.00 66.56 162 LEU A O 1
ATOM 1335 N N . HIS A 1 163 ? -12.968 -20.356 4.162 1.00 66.06 163 HIS A N 1
ATOM 1336 C CA . HIS A 1 163 ? -14.321 -20.327 3.614 1.00 66.06 163 HIS A CA 1
ATOM 1337 C C . HIS A 1 163 ? -14.963 -21.720 3.598 1.00 66.06 163 HIS A C 1
ATOM 1339 O O . HIS A 1 163 ? -16.114 -21.866 3.991 1.00 66.06 163 HIS A O 1
ATOM 1345 N N . LEU A 1 164 ? -14.216 -22.757 3.218 1.00 66.69 164 LEU A N 1
ATOM 1346 C CA . LEU A 1 164 ? -14.685 -24.144 3.220 1.00 66.69 164 LEU A CA 1
ATOM 1347 C C . LEU A 1 164 ? -14.868 -24.699 4.641 1.00 66.69 164 LEU A C 1
ATOM 1349 O O . LEU A 1 164 ? -15.806 -25.452 4.879 1.00 66.69 164 LEU A O 1
ATOM 1353 N N . ALA A 1 165 ? -13.992 -24.335 5.581 1.00 66.81 165 ALA A N 1
ATOM 1354 C CA . ALA A 1 165 ? -14.038 -24.816 6.961 1.00 66.81 165 ALA A CA 1
ATOM 1355 C C . ALA A 1 165 ? -15.127 -24.128 7.795 1.00 66.81 165 ALA A C 1
ATOM 1357 O O . ALA A 1 165 ? -15.780 -24.781 8.604 1.00 66.81 165 ALA A O 1
ATOM 1358 N N . ASN A 1 166 ? -15.322 -22.820 7.601 1.00 64.56 166 ASN A N 1
ATOM 1359 C CA . ASN A 1 166 ? -16.216 -22.005 8.429 1.00 64.56 166 ASN A CA 1
ATOM 1360 C C . ASN A 1 166 ? -17.480 -21.537 7.691 1.00 64.56 166 ASN A C 1
ATOM 1362 O O . ASN A 1 166 ? -18.302 -20.854 8.291 1.00 64.56 166 ASN A O 1
ATOM 1366 N N . GLY A 1 167 ? -17.624 -21.829 6.394 1.00 59.53 167 GLY A N 1
ATOM 1367 C CA . GLY A 1 167 ? -18.740 -21.363 5.557 1.00 59.53 167 GLY A CA 1
ATOM 1368 C C . GLY A 1 167 ? -18.753 -19.854 5.272 1.00 59.53 167 GLY A C 1
ATOM 1369 O O . GLY A 1 167 ? -19.606 -19.380 4.527 1.00 59.53 167 GLY A O 1
ATOM 1370 N N . ASN A 1 168 ? -17.809 -19.093 5.833 1.00 61.91 168 ASN A N 1
ATOM 1371 C CA . ASN A 1 168 ? -17.843 -17.632 5.858 1.00 61.91 168 ASN A CA 1
ATOM 1372 C C . ASN A 1 168 ? -16.740 -17.032 4.984 1.00 61.91 168 ASN A C 1
ATOM 1374 O O . ASN A 1 168 ? -15.577 -17.424 5.055 1.00 61.91 168 ASN A O 1
ATOM 1378 N N . SER A 1 169 ? -17.102 -16.081 4.122 1.00 71.88 169 SER A N 1
ATOM 1379 C CA . SER A 1 169 ? -16.145 -15.259 3.373 1.00 71.88 169 SER A CA 1
ATOM 1380 C C . SER A 1 169 ? -15.675 -14.093 4.241 1.00 71.88 169 SER A C 1
ATOM 1382 O O . SER A 1 169 ? -16.507 -13.372 4.788 1.00 71.88 169 SER A O 1
ATOM 1384 N N . PHE A 1 170 ? -14.364 -13.870 4.333 1.00 82.50 170 PHE A N 1
ATOM 1385 C CA . PHE A 1 170 ? -13.804 -12.774 5.128 1.00 82.50 170 PHE A CA 1
ATOM 1386 C C . PHE A 1 170 ? -13.570 -11.529 4.273 1.00 82.50 170 PHE A C 1
ATOM 1388 O O . PHE A 1 170 ? -13.016 -11.607 3.176 1.00 82.50 170 PHE A O 1
ATOM 1395 N N . GLN A 1 171 ? -13.922 -10.357 4.800 1.00 88.12 171 GLN A N 1
ATOM 1396 C CA . GLN A 1 171 ? -13.558 -9.087 4.181 1.00 88.12 171 GLN A CA 1
ATOM 1397 C C . GLN A 1 171 ? -12.161 -8.669 4.649 1.00 88.12 171 GLN A C 1
ATOM 1399 O O . GLN A 1 171 ? -11.941 -8.392 5.829 1.00 88.12 171 GLN A O 1
ATOM 1404 N N . ARG A 1 172 ? -11.215 -8.581 3.709 1.00 90.56 172 ARG A N 1
ATOM 1405 C CA . ARG A 1 172 ? -9.851 -8.108 3.972 1.00 90.56 172 ARG A CA 1
ATOM 1406 C C . ARG A 1 172 ? -9.808 -6.589 3.912 1.00 90.56 172 ARG A C 1
ATOM 1408 O O . ARG A 1 172 ? -10.122 -5.994 2.884 1.00 90.56 172 ARG A O 1
ATOM 1415 N N . ILE A 1 173 ? -9.403 -5.956 5.004 1.00 93.88 173 ILE A N 1
ATOM 1416 C CA . ILE A 1 173 ? -9.276 -4.506 5.121 1.00 93.88 173 ILE A CA 1
ATOM 1417 C C . ILE A 1 173 ? -7.801 -4.138 5.194 1.00 93.88 173 ILE A C 1
ATOM 1419 O O . ILE A 1 173 ? -7.080 -4.619 6.064 1.00 93.88 173 ILE A O 1
ATOM 1423 N N . ALA A 1 174 ? -7.374 -3.236 4.314 1.00 95.38 174 ALA A N 1
ATOM 1424 C CA . ALA A 1 174 ? -6.065 -2.601 4.384 1.00 95.38 174 ALA A CA 1
ATOM 1425 C C . ALA A 1 174 ? -6.223 -1.189 4.955 1.00 95.38 174 ALA A C 1
ATOM 1427 O O . ALA A 1 174 ? -6.746 -0.294 4.288 1.00 95.38 174 ALA A O 1
ATOM 1428 N N . VAL A 1 175 ? -5.768 -0.971 6.186 1.00 95.50 175 VAL A N 1
ATOM 1429 C CA . VAL A 1 175 ? -5.699 0.358 6.794 1.00 95.50 175 VAL A CA 1
ATOM 1430 C C . VAL A 1 175 ? -4.370 1.001 6.402 1.00 95.50 175 VAL A C 1
ATOM 1432 O O . VAL A 1 175 ? -3.293 0.572 6.823 1.00 95.50 175 VAL A O 1
ATOM 1435 N N . VAL A 1 176 ? -4.456 2.044 5.577 1.00 95.00 176 VAL A N 1
ATOM 1436 C CA . VAL A 1 176 ? -3.307 2.732 4.982 1.00 95.00 176 VAL A CA 1
ATOM 1437 C C . VAL A 1 176 ? -3.224 4.149 5.527 1.00 95.00 176 VAL A C 1
ATOM 1439 O O . VAL A 1 176 ? -4.108 4.981 5.305 1.00 95.00 176 VAL A O 1
ATOM 1442 N N . LEU A 1 177 ? -2.126 4.436 6.221 1.00 93.25 177 LEU A N 1
ATOM 1443 C CA . LEU A 1 177 ? -1.843 5.762 6.753 1.00 93.25 177 LEU A CA 1
ATOM 1444 C C . LEU A 1 177 ? -1.111 6.611 5.715 1.00 93.25 177 LEU A C 1
ATOM 1446 O O . LEU A 1 177 ? -0.209 6.119 5.032 1.00 93.25 177 LEU A O 1
ATOM 1450 N N . PHE A 1 178 ? -1.437 7.899 5.640 1.00 93.12 178 PHE A N 1
ATOM 1451 C CA . PHE A 1 178 ? -0.791 8.849 4.738 1.00 93.12 178 PHE A CA 1
ATOM 1452 C C . PHE A 1 178 ? -0.306 10.077 5.501 1.00 93.12 178 PHE A C 1
ATOM 1454 O O . PHE A 1 178 ? -1.107 10.882 5.969 1.00 93.12 178 PHE A O 1
ATOM 1461 N N . GLY A 1 179 ? 1.018 10.227 5.578 1.00 90.94 179 GLY A N 1
ATOM 1462 C CA . GLY A 1 179 ? 1.657 11.402 6.164 1.00 90.94 179 GLY A CA 1
ATOM 1463 C C . GLY A 1 179 ? 1.573 12.637 5.253 1.00 90.94 179 GLY A C 1
ATOM 1464 O O . GLY A 1 179 ? 1.112 12.539 4.116 1.00 90.94 179 GLY A O 1
ATOM 1465 N N . PRO A 1 180 ? 2.083 13.794 5.701 1.00 89.88 180 PRO A N 1
ATOM 1466 C CA . PRO A 1 180 ? 2.041 15.037 4.925 1.00 89.88 180 PRO A CA 1
ATOM 1467 C C . PRO A 1 180 ? 2.702 14.945 3.554 1.00 89.88 180 PRO A C 1
ATOM 1469 O O . PRO A 1 180 ? 2.173 15.475 2.583 1.00 89.88 180 PRO A O 1
ATOM 1472 N N . ASN A 1 181 ? 3.816 14.214 3.464 1.00 90.75 181 ASN A N 1
ATOM 1473 C CA . ASN A 1 181 ? 4.579 14.041 2.225 1.00 90.75 181 ASN A CA 1
ATOM 1474 C C . ASN A 1 181 ? 3.848 13.182 1.183 1.00 90.75 181 ASN A C 1
ATOM 1476 O O . ASN A 1 181 ? 4.330 13.034 0.066 1.00 90.75 181 ASN A O 1
ATOM 1480 N N . CYS A 1 182 ? 2.696 12.607 1.538 1.00 92.44 182 CYS A N 1
ATOM 1481 C CA . CYS A 1 182 ? 1.865 11.857 0.610 1.00 92.44 182 CYS A CA 1
ATOM 1482 C C . CYS A 1 182 ? 0.954 12.756 -0.237 1.00 92.44 182 CYS A C 1
ATOM 1484 O O . CYS A 1 182 ? 0.313 12.246 -1.157 1.00 92.44 182 CYS A O 1
ATOM 1486 N N . TYR A 1 183 ? 0.883 14.057 0.065 1.00 94.38 183 TYR A N 1
ATOM 1487 C CA . TYR A 1 183 ? -0.066 14.989 -0.536 1.00 94.38 183 TYR A CA 1
ATOM 1488 C C . TYR A 1 183 ? 0.623 16.218 -1.136 1.00 94.38 183 TYR A C 1
ATOM 1490 O O . TYR A 1 183 ? 1.503 16.818 -0.521 1.00 94.38 183 TYR A O 1
ATOM 1498 N N . CYS A 1 184 ? 0.138 16.656 -2.295 1.00 93.44 184 CYS A N 1
ATOM 1499 C CA . CYS A 1 184 ? 0.284 18.031 -2.757 1.00 93.44 184 CYS A CA 1
ATOM 1500 C C . CYS A 1 184 ? -0.744 18.918 -2.053 1.00 93.44 184 CYS A C 1
ATOM 1502 O O . CYS A 1 184 ? -1.909 18.538 -1.919 1.00 93.44 184 CYS A O 1
ATOM 1504 N N . ARG A 1 185 ? -0.316 20.111 -1.636 1.00 92.50 185 ARG A N 1
ATOM 1505 C CA . ARG A 1 185 ? -1.189 21.142 -1.067 1.00 92.50 185 ARG A CA 1
ATOM 1506 C C . ARG A 1 185 ? -1.486 22.161 -2.152 1.00 92.50 185 ARG A C 1
ATOM 1508 O O . ARG A 1 185 ? -0.551 22.725 -2.715 1.00 92.50 185 ARG A O 1
ATOM 1515 N N . ILE A 1 186 ? -2.759 22.369 -2.447 1.00 92.12 186 ILE A N 1
ATOM 1516 C CA . ILE A 1 186 ? -3.211 23.300 -3.481 1.00 92.12 186 ILE A CA 1
ATOM 1517 C C . ILE A 1 186 ? -4.222 24.238 -2.833 1.00 92.12 186 ILE A C 1
ATOM 1519 O O . ILE A 1 186 ? -5.090 23.783 -2.093 1.00 92.12 186 ILE A O 1
ATOM 1523 N N . TYR A 1 187 ? -4.093 25.542 -3.067 1.00 91.19 187 TYR A N 1
ATOM 1524 C CA . TYR A 1 187 ? -5.115 26.489 -2.636 1.00 91.19 187 TYR A CA 1
ATOM 1525 C C . TYR A 1 187 ? -6.345 26.339 -3.532 1.00 91.19 187 TYR A C 1
ATOM 1527 O O . TYR A 1 187 ? -6.233 26.427 -4.754 1.00 91.19 187 TYR A O 1
ATOM 1535 N N . ASP A 1 188 ? -7.492 26.082 -2.915 1.00 89.00 188 ASP A N 1
ATOM 1536 C CA . ASP A 1 188 ? -8.774 25.894 -3.579 1.00 89.00 188 ASP A CA 1
ATOM 1537 C C . ASP A 1 188 ? -9.650 27.128 -3.282 1.00 89.00 188 ASP A C 1
ATOM 1539 O O . ASP A 1 188 ? -10.175 27.254 -2.166 1.00 89.00 188 ASP A O 1
ATOM 1543 N N . PRO A 1 189 ? -9.766 28.075 -4.235 1.00 85.81 189 PRO A N 1
ATOM 1544 C CA . PRO A 1 189 ? -10.527 29.303 -4.037 1.00 85.81 189 PRO A CA 1
ATOM 1545 C C . PRO A 1 189 ? -12.029 29.044 -3.872 1.00 85.81 189 PRO A C 1
ATOM 1547 O O . PRO A 1 189 ? -12.694 29.827 -3.200 1.00 85.81 189 PRO A O 1
ATOM 1550 N N . GLU A 1 190 ? -12.563 27.940 -4.408 1.00 86.88 190 GLU A N 1
ATOM 1551 C CA . GLU A 1 190 ? -13.983 27.588 -4.263 1.00 86.88 190 GLU A CA 1
ATOM 1552 C C . GLU A 1 190 ? -14.303 27.093 -2.848 1.00 86.88 190 GLU A C 1
ATOM 1554 O O . GLU A 1 190 ? -15.382 27.355 -2.319 1.00 86.88 190 GLU A O 1
ATOM 1559 N N . LYS A 1 191 ? -13.348 26.415 -2.201 1.00 81.88 191 LYS A N 1
ATOM 1560 C CA . LYS A 1 191 ? -13.480 25.949 -0.809 1.00 81.88 191 LYS A CA 1
ATOM 1561 C C . LYS A 1 191 ? -12.970 26.948 0.225 1.00 81.88 191 LYS A C 1
ATOM 1563 O O . LYS A 1 191 ? -13.058 26.672 1.420 1.00 81.88 191 LYS A O 1
ATOM 1568 N N . GLY A 1 192 ? -12.402 28.073 -0.214 1.00 84.44 192 GLY A N 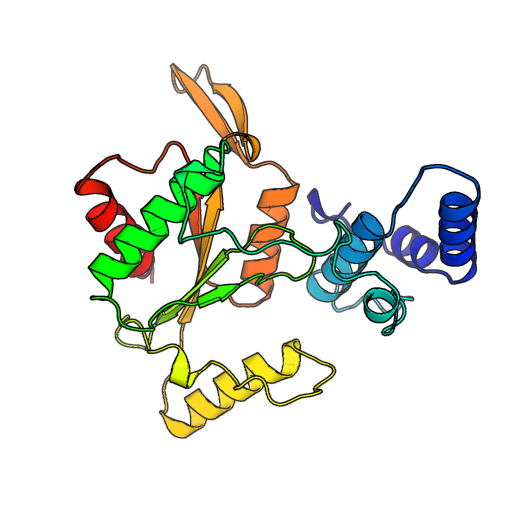1
ATOM 1569 C CA . GLY A 1 192 ? -11.809 29.081 0.665 1.00 84.44 192 GLY A CA 1
ATOM 1570 C C . GLY A 1 192 ? -10.658 28.545 1.526 1.00 84.44 192 GLY A C 1
ATOM 1571 O O . GLY A 1 192 ? -10.462 29.023 2.643 1.00 84.44 192 GLY A O 1
ATOM 1572 N N . GLY A 1 193 ? -9.909 27.538 1.054 1.00 87.38 193 GLY A N 1
ATOM 1573 C CA . GLY A 1 193 ? -8.940 26.825 1.892 1.00 87.38 193 GLY A CA 1
ATOM 1574 C C . GLY A 1 193 ? -7.935 25.950 1.140 1.00 87.38 193 GLY A C 1
ATOM 1575 O O . GLY A 1 193 ? -7.848 25.961 -0.084 1.00 87.38 193 GLY A O 1
ATOM 1576 N N . LEU A 1 194 ? -7.132 25.191 1.894 1.00 89.06 194 LEU A N 1
ATOM 1577 C CA . LEU A 1 194 ? -6.167 24.240 1.333 1.00 89.06 194 LEU A CA 1
ATOM 1578 C C . LEU A 1 194 ? -6.851 22.910 0.992 1.00 89.06 194 LEU A C 1
ATOM 1580 O O . LEU A 1 194 ? -7.445 22.266 1.855 1.00 89.06 194 LEU A O 1
ATOM 1584 N N . SER A 1 195 ? -6.692 22.468 -0.252 1.00 90.69 195 SER A N 1
ATOM 1585 C CA . SER A 1 195 ? -7.018 21.121 -0.712 1.00 90.69 195 SER A CA 1
ATOM 1586 C C . SER A 1 195 ? -5.771 20.232 -0.703 1.00 90.69 195 SER A C 1
ATOM 1588 O O . SER A 1 195 ? -4.665 20.663 -1.050 1.00 90.69 195 SER A O 1
ATOM 1590 N N . TYR A 1 196 ? -5.950 18.968 -0.319 1.00 93.12 196 TYR A N 1
ATOM 1591 C CA . TYR A 1 196 ? -4.888 17.966 -0.262 1.00 93.12 196 TYR A CA 1
ATOM 1592 C C . TYR A 1 196 ? -5.110 16.901 -1.335 1.00 93.12 196 TYR A C 1
ATOM 1594 O O . TYR A 1 196 ? -6.059 16.121 -1.272 1.00 93.12 196 TYR A O 1
ATOM 1602 N N . HIS A 1 197 ? -4.198 16.830 -2.301 1.00 93.31 197 HIS A N 1
ATOM 1603 C CA . HIS A 1 197 ? -4.260 15.875 -3.406 1.00 93.31 197 HIS A CA 1
ATOM 1604 C C . HIS A 1 197 ? -3.200 14.794 -3.230 1.00 93.31 197 HIS A C 1
ATOM 1606 O O . HIS A 1 197 ? -2.009 15.086 -3.156 1.00 93.31 197 HIS A O 1
ATOM 1612 N N . LEU A 1 198 ? -3.631 13.538 -3.146 1.00 94.62 198 LEU A N 1
ATOM 1613 C CA . LEU A 1 198 ? -2.732 12.405 -2.942 1.00 94.62 198 LEU A CA 1
ATOM 1614 C C . LEU A 1 198 ? -1.804 12.212 -4.157 1.00 94.62 198 LEU A C 1
ATOM 1616 O O . LEU A 1 198 ? -2.271 12.203 -5.293 1.00 94.62 198 LEU A O 1
ATOM 1620 N N . LEU A 1 199 ? -0.505 12.015 -3.921 1.00 94.81 199 LEU A N 1
ATOM 1621 C CA . LEU A 1 199 ? 0.485 11.789 -4.981 1.00 94.81 199 LEU A CA 1
ATOM 1622 C C . LEU A 1 199 ? 0.273 10.448 -5.705 1.00 94.81 199 LEU A C 1
ATOM 1624 O O . LEU A 1 199 ? -0.180 9.466 -5.110 1.00 94.81 199 LEU A O 1
ATOM 1628 N N . GLY A 1 200 ? 0.708 10.373 -6.968 1.00 93.81 200 GLY A N 1
ATOM 1629 C CA . GLY A 1 200 ? 0.517 9.200 -7.835 1.00 93.81 200 GLY A CA 1
ATOM 1630 C C . GLY A 1 200 ? 1.107 7.889 -7.293 1.00 93.81 200 GLY A C 1
ATOM 1631 O O . GLY A 1 200 ? 0.513 6.824 -7.472 1.00 93.81 200 GLY A O 1
ATOM 1632 N N . LEU A 1 201 ? 2.222 7.949 -6.552 1.00 93.44 201 LEU A N 1
ATOM 1633 C CA . LEU A 1 201 ? 2.786 6.788 -5.843 1.00 93.44 201 LEU A CA 1
ATOM 1634 C C . LEU A 1 201 ? 1.764 6.173 -4.876 1.00 93.44 201 LEU A C 1
ATOM 1636 O O . LEU A 1 201 ? 1.539 4.965 -4.870 1.00 93.44 201 LEU A O 1
ATOM 1640 N N . HIS A 1 202 ? 1.113 7.011 -4.077 1.00 94.44 202 HIS A N 1
ATOM 1641 C CA . HIS A 1 202 ? 0.158 6.574 -3.067 1.00 94.44 202 HIS A CA 1
ATOM 1642 C C . HIS A 1 202 ? -1.195 6.204 -3.672 1.00 94.44 202 HIS A C 1
ATOM 1644 O O . HIS A 1 202 ? -1.798 5.227 -3.239 1.00 94.44 202 HIS A O 1
ATOM 1650 N N . GLN A 1 203 ? -1.638 6.908 -4.716 1.00 94.94 203 GLN A N 1
ATOM 1651 C CA . GLN A 1 203 ? -2.811 6.501 -5.497 1.00 94.94 203 GLN A CA 1
ATOM 1652 C C . GLN A 1 203 ? -2.621 5.114 -6.127 1.00 94.94 203 GLN A C 1
ATOM 1654 O O . GLN A 1 203 ? -3.535 4.294 -6.108 1.00 94.94 203 GLN A O 1
ATOM 1659 N N . THR A 1 204 ? -1.416 4.822 -6.617 1.00 95.44 204 THR A N 1
ATOM 1660 C CA . THR A 1 204 ? -1.066 3.498 -7.151 1.00 95.44 204 THR A CA 1
ATOM 1661 C C . THR A 1 204 ? -1.128 2.428 -6.076 1.00 95.44 204 THR A C 1
ATOM 1663 O O . THR A 1 204 ? -1.706 1.375 -6.318 1.00 95.44 204 THR A O 1
ATOM 1666 N N . LYS A 1 205 ? -0.629 2.719 -4.867 1.00 95.56 205 LYS A N 1
ATOM 1667 C CA . LYS A 1 205 ? -0.754 1.809 -3.720 1.00 95.56 205 LYS A CA 1
ATOM 1668 C C . LYS A 1 205 ? -2.208 1.410 -3.473 1.00 95.56 205 LYS A C 1
ATOM 1670 O O . LYS A 1 205 ? -2.508 0.230 -3.348 1.00 95.56 205 LYS A O 1
ATOM 1675 N N . LEU A 1 206 ? -3.104 2.399 -3.434 1.00 95.56 206 LEU A N 1
ATOM 1676 C CA . LEU A 1 206 ? -4.535 2.187 -3.204 1.00 95.56 206 LEU A CA 1
ATOM 1677 C C . LEU A 1 206 ? -5.152 1.300 -4.287 1.00 95.56 206 LEU A C 1
ATOM 1679 O O . LEU A 1 206 ? -5.729 0.267 -3.967 1.00 95.56 206 LEU A O 1
ATOM 1683 N N . ARG A 1 207 ? -4.945 1.658 -5.559 1.00 95.06 207 ARG A N 1
ATOM 1684 C CA . ARG A 1 207 ? -5.451 0.900 -6.712 1.00 95.06 207 ARG A CA 1
ATOM 1685 C C . ARG A 1 207 ? -4.959 -0.550 -6.708 1.00 95.06 207 ARG A C 1
ATOM 1687 O O . ARG A 1 207 ? -5.711 -1.469 -7.010 1.00 95.06 207 ARG A O 1
ATOM 1694 N N . GLN A 1 208 ? -3.691 -0.764 -6.368 1.00 95.25 208 GLN A N 1
ATOM 1695 C CA . GLN A 1 208 ? -3.087 -2.093 -6.323 1.00 95.25 208 GLN A CA 1
ATOM 1696 C C . GLN A 1 208 ? -3.589 -2.934 -5.144 1.00 95.25 208 GLN A C 1
ATOM 1698 O O . GLN A 1 208 ? -3.817 -4.131 -5.303 1.00 95.25 208 GLN A O 1
ATOM 1703 N N . LEU A 1 209 ? -3.814 -2.327 -3.977 1.00 95.00 209 LEU A N 1
ATOM 1704 C CA . LEU A 1 209 ? -4.459 -3.007 -2.851 1.00 95.00 209 LEU A CA 1
ATOM 1705 C C . LEU A 1 209 ? -5.895 -3.420 -3.199 1.00 95.00 209 LEU A C 1
ATOM 1707 O O . LEU A 1 209 ? -6.274 -4.560 -2.945 1.00 95.00 209 LEU A O 1
ATOM 1711 N N . GLU A 1 210 ? -6.658 -2.538 -3.847 1.00 94.19 210 GLU A N 1
ATOM 1712 C CA . GLU A 1 210 ? -8.008 -2.847 -4.336 1.00 94.19 210 GLU A CA 1
ATOM 1713 C C . GLU A 1 210 ? -7.984 -4.010 -5.344 1.00 94.19 210 GLU A C 1
ATOM 1715 O O . GLU A 1 210 ? -8.748 -4.961 -5.196 1.00 94.19 210 GLU A O 1
ATOM 1720 N N . LYS A 1 211 ? -7.038 -4.018 -6.299 1.00 91.69 211 LYS A N 1
ATOM 1721 C CA . LYS A 1 211 ? -6.842 -5.149 -7.230 1.00 91.69 211 LYS A CA 1
ATOM 1722 C C . LYS A 1 211 ? -6.460 -6.462 -6.539 1.00 91.69 211 LYS A C 1
ATOM 1724 O O . LYS A 1 211 ? -6.777 -7.527 -7.056 1.00 91.69 211 LYS A O 1
ATOM 1729 N N . LYS A 1 212 ? -5.798 -6.407 -5.380 1.00 89.44 212 LYS A N 1
ATOM 1730 C CA . LYS A 1 212 ? -5.509 -7.585 -4.544 1.00 89.44 212 LYS A CA 1
ATOM 1731 C C . LYS A 1 212 ? -6.710 -8.057 -3.706 1.00 89.44 212 LYS A C 1
ATOM 1733 O O . LYS A 1 212 ? -6.557 -9.004 -2.940 1.00 89.44 212 LYS A O 1
ATOM 1738 N N . GLY A 1 213 ? -7.871 -7.410 -3.821 1.00 89.44 213 GLY A N 1
ATOM 1739 C CA . GLY A 1 213 ? -9.087 -7.771 -3.089 1.00 89.44 213 GLY A CA 1
ATOM 1740 C C . GLY A 1 213 ? -9.205 -7.134 -1.702 1.00 89.44 213 GLY A C 1
ATOM 1741 O O . GLY A 1 213 ? -10.064 -7.535 -0.920 1.00 89.44 213 GLY A O 1
ATOM 1742 N N . PHE A 1 214 ? -8.369 -6.145 -1.372 1.00 91.94 214 PHE A N 1
ATOM 1743 C CA . PHE A 1 214 ? -8.511 -5.411 -0.118 1.00 91.94 214 PHE A CA 1
ATOM 1744 C C . PHE A 1 214 ? -9.544 -4.294 -0.239 1.00 91.94 214 PHE A C 1
ATOM 1746 O O . PHE A 1 214 ? -9.509 -3.476 -1.159 1.00 91.94 214 PHE A O 1
ATOM 1753 N N . LYS A 1 215 ? -10.375 -4.158 0.790 1.00 93.31 215 LYS A N 1
ATOM 1754 C CA . LYS A 1 215 ? -11.091 -2.918 1.071 1.00 93.31 215 LYS A CA 1
ATOM 1755 C C . LYS A 1 215 ? -10.135 -1.932 1.732 1.00 93.31 215 LYS A C 1
ATOM 1757 O O . LYS A 1 215 ? -9.675 -2.152 2.853 1.00 93.31 215 LYS A O 1
ATOM 1762 N N . VAL A 1 216 ? -9.832 -0.830 1.055 1.00 95.50 216 VAL A N 1
ATOM 1763 C CA . VAL A 1 216 ? -8.819 0.107 1.545 1.00 95.50 216 VAL A CA 1
ATOM 1764 C C . VAL A 1 216 ? -9.431 1.210 2.406 1.00 95.50 216 VAL A C 1
ATOM 1766 O O . VAL A 1 216 ? -10.241 2.014 1.945 1.00 95.50 216 VAL A O 1
ATOM 1769 N N . VAL A 1 217 ? -8.989 1.290 3.661 1.00 95.50 217 VAL A N 1
ATOM 1770 C CA . VAL A 1 217 ? -9.341 2.349 4.611 1.00 95.50 217 VAL A CA 1
ATOM 1771 C C . VAL A 1 217 ? -8.188 3.342 4.684 1.00 95.50 217 VAL A C 1
ATOM 1773 O O . VAL A 1 217 ? -7.105 3.047 5.183 1.00 95.50 217 VAL A O 1
ATOM 1776 N N . LYS A 1 218 ? -8.427 4.546 4.167 1.00 94.56 218 LYS A N 1
ATOM 1777 C CA . LYS A 1 218 ? -7.433 5.620 4.099 1.00 94.56 218 LYS A CA 1
ATOM 1778 C C . LYS A 1 218 ? -7.483 6.432 5.389 1.00 94.56 218 LYS A C 1
ATOM 1780 O O . LYS A 1 218 ? -8.564 6.860 5.797 1.00 94.56 218 LYS A O 1
ATOM 1785 N N . ILE A 1 219 ? -6.323 6.688 5.986 1.00 93.62 219 ILE A N 1
ATOM 1786 C CA . ILE A 1 219 ? -6.183 7.592 7.130 1.00 93.62 219 ILE A CA 1
ATOM 1787 C C . ILE A 1 219 ? -5.212 8.718 6.742 1.00 93.62 219 ILE A C 1
ATOM 1789 O O . ILE A 1 219 ? -3.994 8.529 6.792 1.00 93.62 219 ILE A O 1
ATOM 1793 N N . PRO A 1 220 ? -5.720 9.878 6.299 1.00 93.25 220 PRO A N 1
ATOM 1794 C CA . PRO A 1 220 ? -4.909 11.070 6.068 1.00 93.25 220 PRO A CA 1
ATOM 1795 C C . PRO A 1 220 ? -4.424 11.706 7.374 1.00 93.25 220 PRO A C 1
ATOM 1797 O O . PRO A 1 220 ? -5.157 11.732 8.360 1.00 93.25 220 PRO A O 1
ATOM 1800 N N . PHE A 1 221 ? -3.220 12.284 7.366 1.00 91.12 221 PHE A N 1
ATOM 1801 C CA . PHE A 1 221 ? -2.651 12.959 8.540 1.00 91.12 221 PHE A CA 1
ATOM 1802 C C . PHE A 1 221 ? -3.50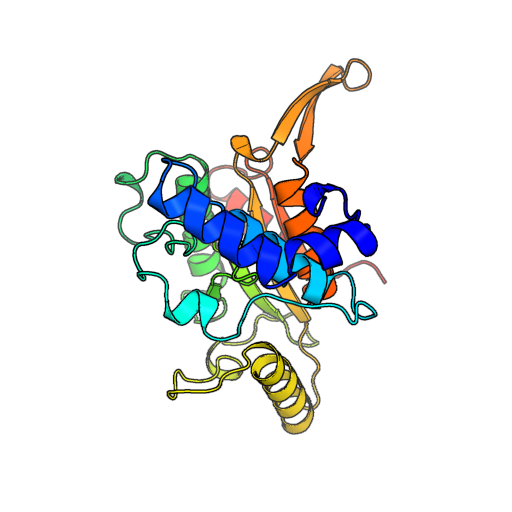9 14.124 9.061 1.00 91.12 221 PHE A C 1
ATOM 1804 O O . PHE A 1 221 ? -3.472 14.410 10.249 1.00 91.12 221 PHE A O 1
ATOM 1811 N N . PHE A 1 222 ? -4.264 14.795 8.186 1.00 89.88 222 PHE A N 1
ATOM 1812 C CA . PHE A 1 222 ? -5.114 15.936 8.541 1.00 89.88 222 PHE A CA 1
ATOM 1813 C C . PHE A 1 222 ? -6.515 15.534 9.030 1.00 89.88 222 PHE A C 1
ATOM 1815 O O . PHE A 1 222 ? -7.243 16.391 9.516 1.00 89.88 222 PHE A O 1
ATOM 1822 N N . GLU A 1 223 ? -6.914 14.263 8.892 1.00 89.69 223 GLU A N 1
ATOM 1823 C CA . GLU A 1 223 ? -8.221 13.773 9.369 1.00 89.69 223 GLU A CA 1
ATOM 1824 C C . GLU A 1 223 ? -8.144 13.140 10.758 1.00 89.69 223 GLU A C 1
ATOM 1826 O O . GLU A 1 223 ? -9.181 12.901 11.367 1.00 89.69 223 GLU A O 1
ATOM 1831 N N . LEU A 1 224 ? -6.944 12.807 11.239 1.00 85.50 224 LEU A N 1
ATOM 1832 C CA . LEU A 1 224 ? -6.781 12.071 12.484 1.00 85.50 224 LEU A CA 1
ATOM 1833 C C . LEU A 1 224 ? -6.930 13.027 13.677 1.00 85.50 224 LEU A C 1
ATOM 1835 O O . LEU A 1 224 ? -6.060 13.879 13.870 1.00 85.50 224 LEU A O 1
ATOM 1839 N N . PRO A 1 225 ? -8.003 12.911 14.483 1.00 83.06 225 PRO A N 1
ATOM 1840 C CA . PRO A 1 225 ? -8.154 13.758 15.654 1.00 83.06 225 PRO A CA 1
ATOM 1841 C C . PRO A 1 225 ? -7.164 13.322 16.739 1.00 83.06 225 PRO A C 1
ATOM 1843 O O . PRO A 1 225 ? -6.818 12.143 16.846 1.00 83.06 225 PRO A O 1
ATOM 1846 N N . GLY A 1 226 ? -6.722 14.274 17.558 1.00 78.38 226 GLY A N 1
ATOM 1847 C CA . GLY A 1 226 ? -5.913 13.978 18.737 1.00 78.38 226 GLY A CA 1
ATOM 1848 C C . GLY A 1 226 ? -6.762 13.459 19.902 1.00 78.38 226 GLY A C 1
ATOM 1849 O O . GLY A 1 226 ? -7.924 13.828 20.056 1.00 78.38 226 GLY A O 1
ATOM 1850 N N . GLY A 1 227 ? -6.164 12.638 20.767 1.00 79.25 227 GLY A N 1
ATOM 1851 C CA . GLY A 1 227 ? -6.765 12.256 22.048 1.00 79.25 227 GLY A CA 1
ATOM 1852 C C . GLY A 1 227 ? -7.854 11.169 21.952 1.00 79.25 227 GLY A C 1
ATOM 1853 O O . GLY A 1 227 ? -7.716 10.234 21.163 1.00 79.25 227 GLY A O 1
ATOM 1854 N N . PRO A 1 228 ? -8.906 11.212 22.797 1.00 75.25 228 PRO A N 1
ATOM 1855 C CA . PRO A 1 228 ? -9.883 10.122 22.921 1.00 75.25 228 PRO A CA 1
ATOM 1856 C C . PRO A 1 228 ? -10.760 9.935 21.674 1.00 75.25 228 PRO A C 1
ATOM 1858 O O . PRO A 1 228 ? -11.197 8.817 21.394 1.00 75.25 228 PRO A O 1
ATOM 1861 N N . ASP A 1 229 ? -10.961 10.991 20.884 1.00 86.44 229 ASP A N 1
ATOM 1862 C CA . ASP A 1 229 ? -11.785 10.951 19.670 1.00 86.44 229 ASP A CA 1
ATOM 1863 C C . ASP A 1 229 ? -11.158 10.113 18.550 1.00 86.44 229 ASP A C 1
ATOM 1865 O O . ASP A 1 229 ? -11.856 9.639 17.651 1.00 86.44 229 ASP A O 1
ATOM 1869 N N . GLN A 1 230 ? -9.850 9.856 18.630 1.00 87.69 230 GLN A N 1
ATOM 1870 C CA . GLN A 1 230 ? -9.116 9.026 17.678 1.00 87.69 230 GLN A CA 1
ATOM 1871 C C . GLN A 1 230 ? -9.636 7.588 17.643 1.00 87.69 230 GLN A C 1
ATOM 1873 O O . GLN A 1 230 ? -9.751 6.997 16.569 1.00 87.69 230 GLN A O 1
ATOM 1878 N N . LEU A 1 231 ? -10.002 7.031 18.801 1.00 87.88 231 LEU A N 1
ATOM 1879 C CA . LEU A 1 231 ? -10.554 5.680 18.890 1.00 87.88 231 LEU A CA 1
ATOM 1880 C C . LEU A 1 231 ? -11.917 5.600 18.195 1.00 87.88 231 LEU A C 1
ATOM 1882 O O . LEU A 1 231 ? -12.137 4.710 17.372 1.00 87.88 231 LEU A O 1
ATOM 1886 N N . ASN A 1 232 ? -12.794 6.570 18.468 1.00 89.19 232 ASN A N 1
ATOM 1887 C CA . ASN A 1 232 ? -14.109 6.668 17.836 1.00 89.19 232 ASN A CA 1
ATOM 1888 C C . ASN A 1 232 ? -13.982 6.851 16.320 1.00 89.19 232 ASN A C 1
ATOM 1890 O O . ASN A 1 232 ? -14.677 6.181 15.554 1.00 89.19 232 ASN A O 1
ATOM 1894 N N . TYR A 1 233 ? -13.059 7.709 15.880 1.00 91.50 233 TYR A N 1
ATOM 1895 C CA . TYR A 1 233 ? -12.762 7.916 14.467 1.00 91.50 233 TYR A CA 1
ATOM 1896 C C . TYR A 1 233 ? -12.329 6.612 13.781 1.00 91.50 233 TYR A C 1
ATOM 1898 O O . TYR A 1 233 ? -12.898 6.244 12.752 1.00 91.50 233 TYR A O 1
ATOM 1906 N N . LEU A 1 234 ? -11.372 5.874 14.358 1.00 90.69 234 LEU A N 1
ATOM 1907 C CA . LEU A 1 234 ? -10.896 4.606 13.794 1.00 90.69 234 LEU A CA 1
ATOM 1908 C C . LEU A 1 234 ? -12.000 3.551 13.746 1.00 90.69 234 LEU A C 1
ATOM 1910 O O . LEU A 1 234 ? -12.159 2.888 12.722 1.00 90.69 234 LEU A O 1
ATOM 1914 N N . GLN A 1 235 ? -12.797 3.431 14.809 1.00 89.56 235 GLN A N 1
ATOM 1915 C CA . GLN A 1 235 ? -13.923 2.503 14.842 1.00 89.56 235 GLN A CA 1
ATOM 1916 C C . GLN A 1 235 ? -14.933 2.821 13.732 1.00 89.56 235 GLN A C 1
ATOM 1918 O O . GLN A 1 235 ? -15.364 1.938 12.992 1.00 89.56 235 GLN A O 1
ATOM 1923 N N . GLN A 1 236 ? -15.276 4.095 13.548 1.00 89.19 236 GLN A N 1
ATOM 1924 C CA . GLN A 1 236 ? -16.186 4.491 12.477 1.00 89.19 236 GLN A CA 1
ATOM 1925 C C . GLN A 1 236 ? -15.574 4.250 11.091 1.00 89.19 236 GLN A C 1
ATOM 1927 O O . GLN A 1 236 ? -16.241 3.699 10.219 1.00 89.19 236 GLN A O 1
ATOM 1932 N N . LYS A 1 237 ? -14.302 4.600 10.876 1.00 90.12 237 LYS A N 1
ATOM 1933 C CA . LYS A 1 237 ? -13.658 4.462 9.562 1.00 90.12 237 LYS A CA 1
ATOM 1934 C C . LYS A 1 237 ? -13.489 2.994 9.145 1.00 90.12 237 LYS A C 1
ATOM 1936 O O . LYS A 1 237 ? -13.725 2.658 7.983 1.00 90.12 237 LYS A O 1
ATOM 1941 N N . ILE A 1 238 ? -13.109 2.127 10.086 1.00 87.81 238 ILE A N 1
ATOM 1942 C CA . ILE A 1 238 ? -12.847 0.704 9.831 1.00 87.81 238 ILE A CA 1
ATOM 1943 C C . ILE A 1 238 ? -14.161 -0.072 9.679 1.00 87.81 238 ILE A C 1
ATOM 1945 O O . ILE A 1 238 ? -14.323 -0.766 8.679 1.00 87.81 238 ILE A O 1
ATOM 1949 N N . PHE A 1 239 ? -15.117 0.096 10.602 1.00 86.19 239 PHE A N 1
ATOM 1950 C CA . PHE A 1 239 ? -16.326 -0.739 10.648 1.00 86.19 239 PHE A CA 1
ATOM 1951 C C . PHE A 1 239 ? -17.544 -0.114 9.944 1.00 86.19 239 PHE A C 1
ATOM 1953 O O . PHE A 1 239 ? -18.239 -0.803 9.205 1.00 86.19 239 PHE A O 1
ATOM 1960 N N . LYS A 1 240 ? -17.802 1.202 10.067 1.00 74.94 240 LYS A N 1
ATOM 1961 C CA . LYS A 1 240 ? -18.995 1.819 9.431 1.00 74.94 240 LYS A CA 1
ATOM 1962 C C . LYS A 1 240 ? -18.875 2.011 7.923 1.00 74.94 240 LYS A C 1
ATOM 1964 O O . LYS A 1 240 ? -19.884 2.203 7.253 1.00 74.94 240 LYS A O 1
ATOM 1969 N N . SER A 1 241 ? -17.679 1.903 7.349 1.00 58.25 241 SER A N 1
ATOM 1970 C CA . SER A 1 241 ? -17.511 1.921 5.890 1.00 58.25 241 SER A CA 1
ATOM 1971 C C . SER A 1 241 ? -18.196 0.734 5.184 1.00 58.25 241 SER A C 1
ATOM 1973 O O . SER A 1 241 ? -18.080 0.602 3.968 1.00 58.25 241 SER A O 1
ATOM 1975 N N . GLN A 1 242 ? -18.859 -0.173 5.915 1.00 52.03 242 GLN A N 1
ATOM 1976 C CA . GLN A 1 242 ? -19.666 -1.285 5.397 1.00 52.03 242 GLN A CA 1
ATOM 1977 C C . GLN A 1 242 ? -21.107 -0.902 5.008 1.00 52.03 242 GLN A C 1
ATOM 1979 O O . GLN A 1 242 ? -21.745 -1.656 4.283 1.00 52.03 242 GLN A O 1
ATOM 1984 N N . SER A 1 243 ? -21.620 0.271 5.405 1.00 35.12 243 SER A N 1
ATOM 1985 C CA . SER A 1 243 ? -22.996 0.680 5.088 1.00 35.12 243 SER A CA 1
ATOM 1986 C C . SER A 1 243 ? -23.108 1.395 3.732 1.00 35.12 243 SER A C 1
ATOM 1988 O O . SER A 1 243 ? -23.465 2.573 3.676 1.00 35.12 243 SER A O 1
ATOM 1990 N N . LYS A 1 244 ? -22.777 0.720 2.633 1.00 33.22 244 LYS A N 1
ATOM 1991 C CA . LYS A 1 244 ? -23.302 1.073 1.305 1.00 33.22 244 LYS A CA 1
ATOM 1992 C C . LYS A 1 244 ? -23.568 -0.227 0.554 1.00 33.22 244 LYS A C 1
ATOM 1994 O O . LYS A 1 244 ? -22.632 -0.840 0.048 1.00 33.22 244 LYS A O 1
ATOM 1999 N N . HIS A 1 245 ? -24.834 -0.640 0.621 1.00 31.78 245 HIS A N 1
ATOM 2000 C CA . HIS A 1 245 ? -25.451 -1.614 -0.275 1.00 31.78 245 HIS A CA 1
ATOM 2001 C C . HIS A 1 245 ? -25.344 -1.151 -1.728 1.00 31.78 245 HIS A C 1
ATOM 2003 O O . HIS A 1 245 ? -25.401 0.084 -1.946 1.00 31.78 245 HIS A O 1
#

Organism: Acanthosepion pharaonis (NCBI:txid158019)

Mean predicted aligned error: 7.97 Å

Nearest PDB structures (foldseek):
  6rdk-assembly1_2  TM=7.418E-01  e=1.585E-01  Polytomella sp. Pringsheim 198.80
  4io7-assembly1_B  TM=4.936E-01  e=7.998E+00  Adineta vaga
  8upc-assembly1_B-2  TM=3.649E-01  e=9.508E+00  Rhodospirillum rubrum ATCC 11170

Sequence (245 aa):
MSFIGLYPEKLISHIFQPTTLASFDSLRKNSRLDFRRELFQLNESVRLECPDYNGCFLPDNFLKSISKNHEIFGRLPDVKSPFNSISQRNTMFFEVVQNLNKLFKNKNKYLIDFLLPHFQTADIEIRLDVEGEAVPCDLWRSSPTKTVENPITDCYLTDLLLHLANGNSFQRIAVVLFGPNCYCRIYDPEKGGLSYHLLGLHQTKLRQLEKKGFKVVKIPFFELPGGPDQLNYLQQKIFKSQSKH

pLDDT: mean 83.63, std 15.17, range [31.78, 95.88]

Secondary structure (DSSP, 8-state):
-GGGT---HHHHHHHTSHHHHHHHHHHHHHSS---HHHHHHHHHHHHHH-TT--S----TTTGGGS-TTSTTS-----SS-GGG---HHHHHHHHHHHHHHHHTTT-S-EEEE-SSTT-SS-EEEEEE-TTSPBPPGGGT-----S--S-HHHHHHHHHHHHHHHHS-PPEEEEEEEE-GGGEEEEEETTTTEEEEEE-HHHHHHHHHHHHTT-EEEEEETTT--STTHHHHHHHHHHHGGG---

Radius of gyration: 19.99 Å; Cα contacts (8 Å, |Δi|>4): 292; chains: 1; bounding box: 56×54×50 Å